Protein AF-A0A651HUY5-F1 (afdb_monomer_lite)

Structure (mmCIF, N/CA/C/O backbone):
data_AF-A0A651HUY5-F1
#
_entry.id   AF-A0A651HUY5-F1
#
loop_
_atom_site.group_PDB
_atom_site.id
_atom_site.type_symbol
_atom_site.label_atom_id
_atom_site.label_alt_id
_atom_site.label_comp_id
_atom_site.label_asym_id
_atom_site.label_entity_id
_atom_site.label_seq_id
_atom_site.pdbx_PDB_ins_code
_atom_site.Cartn_x
_atom_site.Cartn_y
_atom_site.Cartn_z
_atom_site.occupancy
_atom_site.B_iso_or_equiv
_atom_site.auth_seq_id
_atom_site.auth_comp_id
_atom_site.auth_asym_id
_atom_site.auth_atom_id
_atom_site.pdbx_PDB_model_num
ATOM 1 N N . MET A 1 1 ? -11.304 51.091 25.530 1.00 36.94 1 MET A N 1
ATOM 2 C CA . MET A 1 1 ? -9.965 51.724 25.505 1.00 36.94 1 MET A CA 1
ATOM 3 C C . MET A 1 1 ? -9.192 51.242 26.730 1.00 36.94 1 MET A C 1
ATOM 5 O O . MET A 1 1 ? -9.801 51.153 27.783 1.00 36.94 1 MET A O 1
ATOM 9 N N . ARG A 1 2 ? -7.886 50.990 26.571 1.00 26.27 2 ARG A N 1
ATOM 10 C CA . ARG A 1 2 ? -6.861 50.640 27.584 1.00 26.27 2 ARG A CA 1
ATOM 11 C C . ARG A 1 2 ? -6.637 49.166 27.960 1.00 26.27 2 ARG A C 1
ATOM 13 O O . ARG A 1 2 ? -7.309 48.557 28.775 1.00 26.27 2 ARG A O 1
ATOM 20 N N . TRP A 1 3 ? -5.550 48.707 27.353 1.00 24.67 3 TRP A N 1
ATOM 21 C CA . TRP A 1 3 ? -4.592 47.666 27.701 1.00 24.67 3 TRP A CA 1
ATOM 22 C C . TRP A 1 3 ? -3.881 47.915 29.054 1.00 24.67 3 TRP A C 1
ATOM 24 O O . TRP A 1 3 ? -3.567 49.076 29.336 1.00 24.67 3 TRP A O 1
ATOM 34 N N . ARG A 1 4 ? -3.532 46.828 29.778 1.00 32.38 4 ARG A N 1
ATOM 35 C CA . ARG A 1 4 ? -2.255 46.501 30.496 1.00 32.38 4 ARG A CA 1
ATOM 36 C C . ARG A 1 4 ? -2.483 45.736 31.823 1.00 32.38 4 ARG A C 1
ATOM 38 O O . ARG A 1 4 ? -3.474 46.022 32.482 1.00 32.38 4 ARG A O 1
ATOM 45 N N . PRO A 1 5 ? -1.498 44.955 32.331 1.00 41.75 5 PRO A N 1
ATOM 46 C CA . PRO A 1 5 ? -0.424 44.229 31.635 1.00 41.75 5 PRO A CA 1
ATOM 47 C C . PRO A 1 5 ? -0.190 42.782 32.144 1.00 41.75 5 PRO A C 1
ATOM 49 O O . PRO A 1 5 ? -0.706 42.349 33.167 1.00 41.75 5 PRO A O 1
ATOM 52 N N . ALA A 1 6 ? 0.666 42.074 31.402 1.00 38.25 6 ALA A N 1
ATOM 53 C CA . ALA A 1 6 ? 1.237 40.761 31.687 1.00 38.25 6 ALA A CA 1
ATOM 54 C C . ALA A 1 6 ? 1.884 40.636 33.081 1.00 38.25 6 ALA A C 1
ATOM 56 O O . ALA A 1 6 ? 2.681 41.485 33.491 1.00 38.25 6 ALA A O 1
ATOM 57 N N . HIS A 1 7 ? 1.606 39.518 33.755 1.00 32.19 7 HIS A N 1
ATOM 58 C CA . HIS A 1 7 ? 2.336 39.087 34.941 1.00 32.19 7 HIS A CA 1
ATOM 59 C C . HIS A 1 7 ? 3.665 38.434 34.537 1.00 32.19 7 HIS A C 1
ATOM 61 O O . HIS A 1 7 ? 3.710 37.538 33.696 1.00 32.19 7 HIS A O 1
ATOM 67 N N . ARG A 1 8 ? 4.753 38.924 35.141 1.00 29.38 8 ARG A N 1
ATOM 68 C CA . ARG A 1 8 ? 6.102 38.348 35.073 1.00 29.38 8 ARG A CA 1
ATOM 69 C C . ARG A 1 8 ? 6.110 36.963 35.721 1.00 29.38 8 ARG A C 1
ATOM 71 O O . ARG A 1 8 ? 5.655 36.827 36.853 1.00 29.38 8 ARG A O 1
ATOM 78 N N . CYS A 1 9 ? 6.717 35.982 35.058 1.00 27.92 9 CYS A N 1
ATOM 79 C CA . CYS A 1 9 ? 7.183 34.760 35.710 1.00 27.92 9 CYS A CA 1
ATOM 80 C C . CYS A 1 9 ? 8.375 35.098 36.618 1.00 27.92 9 CYS A C 1
ATOM 82 O O . CYS A 1 9 ? 9.408 35.565 36.140 1.00 27.92 9 CYS A O 1
ATOM 84 N N . GLY A 1 10 ? 8.218 34.877 37.923 1.00 29.03 10 GLY A N 1
ATOM 85 C CA . GLY A 1 10 ? 9.327 34.735 38.866 1.00 29.03 10 GLY A CA 1
ATOM 86 C C . GLY A 1 10 ? 9.679 33.251 39.051 1.00 29.03 10 GLY A C 1
ATOM 87 O O . GLY A 1 10 ? 8.804 32.404 38.860 1.00 29.03 10 GLY A O 1
ATOM 88 N N . PRO A 1 11 ? 10.928 32.906 39.406 1.00 38.19 11 PRO A N 1
ATOM 89 C CA . PRO A 1 11 ? 11.327 31.530 39.665 1.00 38.19 11 PRO A CA 1
ATOM 90 C C . PRO A 1 11 ? 11.047 31.189 41.134 1.00 38.19 11 PRO A C 1
AT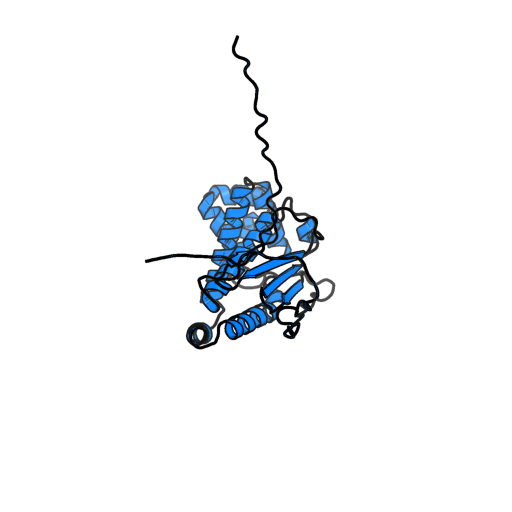OM 92 O O . PRO A 1 11 ? 11.526 31.881 42.030 1.00 38.19 11 PRO A O 1
ATOM 95 N N . GLY A 1 12 ? 10.277 30.136 41.410 1.00 29.80 12 GLY A N 1
ATOM 96 C CA . GLY A 1 12 ? 10.043 29.739 42.797 1.00 29.80 12 GLY A CA 1
ATOM 97 C C . GLY A 1 12 ? 9.036 28.616 42.999 1.00 29.80 12 GLY A C 1
ATOM 98 O O . GLY A 1 12 ? 7.837 28.850 43.023 1.00 29.80 12 GLY A O 1
ATOM 99 N N . SER A 1 13 ? 9.591 27.426 43.233 1.00 32.12 13 SER A N 1
ATOM 100 C CA . SER A 1 13 ? 9.056 26.315 44.032 1.00 32.12 13 SER A CA 1
ATOM 101 C C . SER A 1 13 ? 7.712 25.682 43.649 1.00 32.12 13 SER A C 1
ATOM 103 O O . SER A 1 13 ? 6.643 26.158 44.011 1.00 32.12 13 SER A O 1
ATOM 105 N N . GLY A 1 14 ? 7.824 24.466 43.111 1.00 39.25 14 GLY A N 1
ATOM 106 C CA . GLY A 1 14 ? 7.048 23.333 43.614 1.00 39.25 14 GLY A CA 1
ATOM 107 C C . GLY A 1 14 ? 5.606 23.251 43.135 1.00 39.25 14 GLY A C 1
ATOM 108 O O . GLY A 1 14 ? 4.685 23.338 43.938 1.00 39.25 14 GLY A O 1
ATOM 109 N N . SER A 1 15 ? 5.408 22.965 41.851 1.00 27.55 15 SER A N 1
ATOM 110 C CA . SER A 1 15 ? 4.204 22.257 41.417 1.00 27.55 15 SER A CA 1
ATOM 111 C C . SER A 1 15 ? 4.628 20.895 40.888 1.00 27.55 15 SER A C 1
ATOM 113 O O . SER A 1 15 ? 5.533 20.779 40.066 1.00 27.55 15 SER A O 1
ATOM 115 N N . ARG A 1 16 ? 4.014 19.849 41.444 1.00 29.53 16 ARG A N 1
ATOM 116 C CA . ARG A 1 16 ? 3.999 18.526 40.832 1.00 29.53 16 ARG A CA 1
ATOM 117 C C . ARG A 1 16 ? 3.490 18.724 39.410 1.00 29.53 16 ARG A C 1
ATOM 119 O O . ARG A 1 16 ? 2.362 19.178 39.236 1.00 29.53 16 ARG A O 1
ATOM 126 N N . GLU A 1 17 ? 4.322 18.410 38.427 1.00 28.86 17 GLU A N 1
ATOM 127 C CA . GLU A 1 17 ? 3.849 18.125 37.081 1.00 28.86 17 GLU A CA 1
ATOM 128 C C . GLU A 1 17 ? 2.879 16.948 37.214 1.00 28.86 17 GLU A C 1
ATOM 130 O O . GLU A 1 17 ? 3.283 15.797 37.379 1.00 28.86 17 GLU A O 1
ATOM 135 N N . GLU A 1 18 ? 1.582 17.243 37.260 1.00 28.41 18 GLU A N 1
ATOM 136 C CA . GLU A 1 18 ? 0.564 16.227 37.050 1.00 28.41 18 GLU A CA 1
ATOM 137 C C . GLU A 1 18 ? 0.762 15.709 35.622 1.00 28.41 18 GLU A C 1
ATOM 139 O O . GLU A 1 18 ? 0.627 16.484 34.668 1.00 28.41 18 GLU A O 1
ATOM 144 N N . PRO A 1 19 ? 1.122 14.427 35.427 1.00 28.89 19 PRO A N 1
ATOM 145 C CA . PRO A 1 19 ? 1.288 13.903 34.090 1.00 28.89 19 PRO A CA 1
ATOM 146 C C . PRO A 1 19 ? -0.083 13.919 33.428 1.00 28.89 19 PRO A C 1
ATOM 148 O O . PRO A 1 19 ? -1.034 13.309 33.926 1.00 28.89 19 PRO A O 1
ATOM 151 N N . CYS A 1 20 ? -0.165 14.614 32.297 1.00 28.36 20 CYS A N 1
ATOM 152 C CA . CYS A 1 20 ? -1.304 14.584 31.398 1.00 28.36 20 CYS A CA 1
ATOM 153 C C . CYS A 1 20 ? -1.728 13.124 31.154 1.00 28.36 20 CYS A C 1
ATOM 155 O O . CYS A 1 20 ? -1.038 12.360 30.485 1.00 28.36 20 CYS A O 1
ATOM 157 N N . GLY A 1 21 ? -2.847 12.740 31.773 1.00 29.48 21 GLY A N 1
ATOM 158 C CA . GLY A 1 21 ? -3.704 11.615 31.416 1.00 29.48 21 GLY A CA 1
ATOM 159 C C . GLY A 1 21 ? -3.019 10.298 31.054 1.00 29.48 21 GLY A C 1
ATOM 160 O O . GLY A 1 21 ? -3.079 9.873 29.903 1.00 29.48 21 GLY A O 1
ATOM 161 N N . ARG A 1 22 ? -2.527 9.556 32.051 1.00 39.22 22 ARG A N 1
ATOM 162 C CA . ARG A 1 22 ? -2.458 8.092 31.930 1.00 39.22 22 ARG A CA 1
ATOM 163 C C . ARG A 1 22 ? -3.893 7.560 31.850 1.00 39.22 22 ARG A C 1
ATOM 165 O O . ARG A 1 22 ? -4.614 7.561 32.844 1.00 39.22 22 ARG A O 1
ATOM 172 N N . ARG A 1 23 ? -4.328 7.141 30.663 1.00 39.56 23 ARG A N 1
ATOM 173 C CA . ARG A 1 23 ? -5.496 6.270 30.497 1.00 39.56 23 ARG A CA 1
ATOM 174 C C . ARG A 1 23 ? -5.050 4.998 29.804 1.00 39.56 23 ARG A C 1
ATOM 176 O O . ARG A 1 23 ? -4.531 5.043 28.696 1.00 39.56 23 ARG A O 1
ATOM 183 N N . ASP A 1 24 ? -5.267 3.897 30.508 1.00 40.81 24 ASP A N 1
ATOM 184 C CA . ASP A 1 24 ? -4.916 2.522 30.174 1.00 40.81 24 ASP A CA 1
ATOM 185 C C . ASP A 1 24 ? -5.279 2.155 28.726 1.00 40.81 24 ASP A C 1
ATOM 187 O O . ASP A 1 24 ? -6.406 1.757 28.405 1.00 40.81 24 ASP A O 1
ATOM 191 N N . GLY A 1 25 ? -4.302 2.295 27.829 1.00 41.69 25 GLY A N 1
ATOM 192 C CA . GLY A 1 25 ? -4.347 1.736 26.487 1.00 41.69 25 GLY A CA 1
ATOM 193 C C . GLY A 1 25 ? -4.229 0.225 26.606 1.00 41.69 25 GLY A C 1
ATOM 194 O O . GLY A 1 25 ? -3.140 -0.309 26.783 1.00 41.69 25 GLY A O 1
ATOM 195 N N . ARG A 1 26 ? -5.356 -0.489 26.569 1.00 45.91 26 ARG A N 1
ATOM 196 C CA . ARG A 1 26 ? -5.322 -1.950 26.467 1.00 45.91 26 ARG A CA 1
ATOM 197 C C . ARG A 1 26 ? -4.660 -2.331 25.142 1.00 45.91 26 ARG A C 1
ATOM 199 O O . ARG A 1 26 ? -5.209 -2.062 24.075 1.00 45.91 26 ARG A O 1
ATOM 206 N N . PHE A 1 27 ? -3.491 -2.953 25.244 1.00 46.59 27 PHE A N 1
ATOM 207 C CA . PHE A 1 27 ? -2.754 -3.564 24.147 1.00 46.59 27 PHE A CA 1
ATOM 208 C C . PHE A 1 27 ? -3.567 -4.722 23.565 1.00 46.59 27 PHE A C 1
ATOM 210 O O . PHE A 1 27 ? -3.882 -5.682 24.266 1.00 46.59 27 PHE A O 1
ATOM 217 N N . GLY A 1 28 ? -3.898 -4.646 22.281 1.00 49.81 28 GLY A N 1
ATOM 218 C CA . GLY A 1 28 ? -4.230 -5.830 21.503 1.00 49.81 28 GLY A CA 1
ATOM 219 C C . GLY A 1 28 ? -3.003 -6.182 20.685 1.00 49.81 28 GLY A C 1
ATOM 220 O O . GLY A 1 28 ? -2.820 -5.612 19.619 1.00 49.81 28 GLY A O 1
ATOM 221 N N . ILE A 1 29 ? -2.136 -7.068 21.170 1.00 50.66 29 ILE A N 1
ATOM 222 C CA . ILE A 1 29 ? -1.091 -7.650 20.322 1.00 50.66 29 ILE A CA 1
ATOM 223 C C . ILE A 1 29 ? -1.742 -8.836 19.620 1.00 50.66 29 ILE A C 1
ATOM 225 O O . ILE A 1 29 ? -2.062 -9.834 20.262 1.00 50.66 29 ILE A O 1
ATOM 229 N N . VAL A 1 30 ? -1.952 -8.733 18.310 1.00 49.78 30 VAL A N 1
ATOM 230 C CA . VAL A 1 30 ? -2.277 -9.900 17.490 1.00 49.78 30 VAL A CA 1
ATOM 231 C C . VAL A 1 30 ? -0.993 -10.312 16.802 1.00 49.78 30 VAL A C 1
ATOM 233 O O . VAL A 1 30 ? -0.576 -9.719 15.816 1.00 49.78 30 VAL A O 1
ATOM 236 N N . THR A 1 31 ? -0.344 -11.334 17.353 1.00 50.62 31 THR A N 1
ATOM 237 C CA . THR A 1 31 ? 0.663 -12.057 16.584 1.00 50.62 31 THR A CA 1
ATOM 238 C C . THR A 1 31 ? -0.083 -12.765 15.463 1.00 50.62 31 THR A C 1
ATOM 240 O O . THR A 1 31 ? -0.920 -13.626 15.736 1.00 50.62 31 THR A O 1
ATOM 243 N N . VAL A 1 32 ? 0.174 -12.375 14.215 1.00 49.56 32 VAL A N 1
ATOM 244 C CA . VAL A 1 32 ? -0.269 -13.172 13.069 1.00 49.56 32 VAL A CA 1
ATOM 245 C C . VAL A 1 32 ? 0.387 -14.540 13.241 1.00 49.56 32 VAL A C 1
ATOM 247 O O . VAL A 1 32 ? 1.600 -14.573 13.469 1.00 49.56 32 VAL A O 1
ATOM 250 N N . PRO A 1 33 ? -0.366 -15.655 13.235 1.00 45.97 33 PRO A N 1
ATOM 251 C CA . PRO A 1 33 ? 0.258 -16.962 13.271 1.00 45.97 33 PRO A CA 1
ATOM 252 C C . PRO A 1 33 ? 1.197 -17.035 12.072 1.00 45.97 33 PRO A C 1
ATOM 254 O O . PRO A 1 33 ? 0.751 -16.992 10.926 1.00 45.97 33 PRO A O 1
ATOM 257 N N . THR A 1 34 ? 2.499 -17.086 12.353 1.00 45.69 34 THR A N 1
ATOM 258 C CA . THR A 1 34 ? 3.499 -17.475 11.367 1.00 45.69 34 THR A CA 1
ATOM 259 C C . THR A 1 34 ? 2.998 -18.769 10.754 1.00 45.69 34 THR A C 1
ATOM 261 O O . THR A 1 34 ? 2.669 -19.700 11.499 1.00 45.69 34 THR A O 1
ATOM 264 N N . THR A 1 35 ? 2.878 -18.796 9.427 1.00 47.38 35 THR A N 1
ATOM 265 C CA . THR A 1 35 ? 2.569 -20.015 8.684 1.00 47.38 35 THR A CA 1
ATOM 266 C C . THR A 1 35 ? 3.405 -21.167 9.238 1.00 47.38 35 THR A C 1
ATOM 268 O O . THR A 1 35 ? 4.551 -20.964 9.655 1.00 47.38 35 THR A O 1
ATOM 271 N N . GLU A 1 36 ? 2.814 -22.366 9.302 1.00 45.06 36 GLU A N 1
ATOM 272 C CA . GLU A 1 36 ? 3.536 -23.573 9.705 1.00 45.06 36 GLU A CA 1
ATOM 273 C C . GLU A 1 36 ? 4.909 -23.605 9.032 1.00 45.06 36 GLU A C 1
ATOM 275 O O . GLU A 1 36 ? 5.040 -23.272 7.852 1.00 45.06 36 GLU A O 1
ATOM 280 N N . LYS A 1 37 ? 5.938 -23.946 9.810 1.00 41.66 37 LYS A N 1
ATOM 281 C CA . LYS A 1 37 ? 7.345 -23.879 9.412 1.00 41.66 37 LYS A CA 1
ATOM 282 C C . LYS A 1 37 ? 7.537 -24.597 8.062 1.00 41.66 37 LYS A C 1
ATOM 284 O O . LYS A 1 37 ? 7.552 -25.822 8.022 1.00 41.66 37 LYS A O 1
ATOM 289 N N . GLY A 1 38 ? 7.660 -23.835 6.970 1.00 51.38 38 GLY A N 1
ATOM 290 C CA . GLY A 1 38 ? 7.842 -24.350 5.605 1.00 51.38 38 GLY A CA 1
ATOM 291 C C . GLY A 1 38 ? 6.725 -24.041 4.595 1.00 51.38 38 GLY A C 1
ATOM 292 O O . GLY A 1 38 ? 6.948 -24.237 3.403 1.00 51.38 38 GLY A O 1
ATOM 293 N N . ALA A 1 39 ? 5.556 -23.532 5.005 1.00 58.59 39 ALA A N 1
ATOM 294 C CA . ALA A 1 39 ? 4.541 -23.080 4.050 1.00 58.59 39 ALA A CA 1
ATOM 295 C C . ALA A 1 39 ? 4.850 -21.646 3.562 1.00 58.59 39 ALA A C 1
ATOM 297 O O . ALA A 1 39 ? 5.052 -20.754 4.394 1.00 58.59 39 ALA A O 1
ATOM 298 N N . PRO A 1 40 ? 4.875 -21.396 2.235 1.00 69.06 40 PRO A N 1
ATOM 299 C CA . PRO A 1 40 ? 5.225 -20.091 1.685 1.00 69.06 40 PRO A CA 1
ATOM 300 C C . PRO A 1 40 ? 4.221 -19.031 2.131 1.00 69.06 40 PRO A C 1
ATOM 302 O O . PRO A 1 40 ? 3.007 -19.211 1.991 1.00 69.06 40 PRO A O 1
ATOM 305 N N . ALA A 1 41 ? 4.740 -17.916 2.640 1.00 83.88 41 ALA A N 1
ATOM 306 C CA . ALA A 1 41 ? 3.930 -16.778 3.033 1.00 83.88 41 ALA A CA 1
ATOM 307 C C . ALA A 1 41 ? 3.126 -16.218 1.858 1.00 83.88 41 ALA A C 1
ATOM 309 O O . ALA A 1 41 ? 3.469 -16.386 0.680 1.00 83.88 41 ALA A O 1
ATOM 310 N N . ARG A 1 42 ? 1.999 -15.593 2.189 1.00 89.50 42 ARG A N 1
ATOM 311 C CA . ARG A 1 42 ? 0.958 -15.238 1.231 1.00 89.50 42 ARG A CA 1
ATOM 312 C C . ARG A 1 42 ? 0.595 -13.765 1.328 1.00 89.50 42 ARG A C 1
ATOM 314 O O . ARG A 1 42 ? 0.480 -13.230 2.422 1.00 89.50 42 ARG A O 1
ATOM 321 N N . ILE A 1 43 ? 0.332 -13.144 0.185 1.00 91.00 43 ILE A N 1
ATOM 322 C CA . ILE A 1 43 ? -0.158 -11.770 0.090 1.00 91.00 43 ILE A CA 1
ATOM 323 C C . ILE A 1 43 ? -1.353 -11.677 -0.862 1.00 91.00 43 ILE A C 1
ATOM 325 O O . ILE A 1 43 ? -1.519 -12.490 -1.775 1.00 91.00 43 ILE A O 1
ATOM 329 N N . GLY A 1 44 ? -2.230 -10.706 -0.614 1.00 91.75 44 GLY A N 1
ATOM 330 C CA . GLY A 1 44 ? -3.388 -10.446 -1.453 1.00 91.75 44 GLY A CA 1
ATOM 331 C C . GLY A 1 44 ? -2.968 -10.113 -2.890 1.00 91.75 44 GLY A C 1
ATOM 332 O O . GLY A 1 44 ? -2.022 -9.350 -3.091 1.00 91.75 44 GLY A O 1
ATOM 333 N N . PRO A 1 45 ? -3.696 -10.610 -3.904 1.00 94.50 45 PRO A N 1
ATOM 334 C CA . PRO A 1 45 ? -3.295 -10.482 -5.307 1.00 94.50 45 PRO A CA 1
ATOM 335 C C . PRO A 1 45 ? -3.287 -9.026 -5.784 1.00 94.50 45 PRO A C 1
ATOM 337 O O . PRO A 1 45 ? -2.532 -8.666 -6.680 1.00 94.50 45 PRO A O 1
ATOM 340 N N . ASN A 1 46 ? -4.064 -8.151 -5.133 1.00 95.75 46 ASN A N 1
ATOM 341 C CA . ASN A 1 46 ? -4.108 -6.728 -5.467 1.00 95.75 46 ASN A CA 1
ATOM 342 C C . ASN A 1 46 ?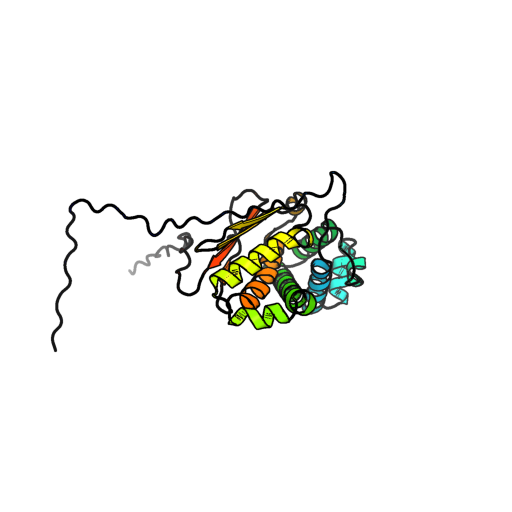 -2.781 -6.007 -5.205 1.00 95.75 46 ASN A C 1
ATOM 344 O O . ASN A 1 46 ? -2.500 -5.046 -5.910 1.00 95.75 46 ASN A O 1
ATOM 348 N N . ALA A 1 47 ? -1.935 -6.498 -4.294 1.00 95.31 47 ALA A N 1
ATOM 349 C CA . ALA A 1 47 ? -0.598 -5.934 -4.122 1.00 95.31 47 ALA A CA 1
ATOM 350 C C . ALA A 1 47 ? 0.224 -6.020 -5.416 1.00 95.31 47 ALA A C 1
ATOM 352 O O . ALA A 1 47 ? 0.916 -5.075 -5.787 1.00 95.31 47 ALA A O 1
ATOM 353 N N . VAL A 1 48 ? 0.081 -7.128 -6.146 1.00 96.75 48 VAL A N 1
ATOM 354 C CA . VAL A 1 48 ? 0.729 -7.348 -7.441 1.00 96.75 48 VAL A CA 1
ATOM 355 C C . VAL A 1 48 ? -0.035 -6.629 -8.550 1.00 96.75 48 VAL A C 1
ATOM 357 O O . VAL A 1 48 ? 0.535 -5.772 -9.221 1.00 96.75 48 VAL A O 1
ATOM 360 N N . ILE A 1 49 ? -1.331 -6.925 -8.702 1.00 96.94 49 ILE A N 1
ATOM 361 C CA . ILE A 1 49 ? -2.162 -6.418 -9.807 1.00 96.94 49 ILE A CA 1
ATOM 362 C C . ILE A 1 49 ? -2.141 -4.890 -9.855 1.00 96.94 49 ILE A C 1
ATOM 364 O O . ILE A 1 49 ? -1.907 -4.312 -10.913 1.00 96.94 49 ILE A O 1
ATOM 368 N N . ARG A 1 50 ? -2.355 -4.217 -8.714 1.00 97.69 50 ARG A N 1
ATOM 369 C CA . ARG A 1 50 ? -2.389 -2.749 -8.684 1.00 97.69 50 ARG A CA 1
ATOM 370 C C . ARG A 1 50 ? -1.017 -2.163 -8.969 1.00 97.69 50 ARG A C 1
ATOM 372 O O . ARG A 1 50 ? -0.931 -1.215 -9.730 1.00 97.69 50 ARG A O 1
ATOM 379 N N . THR A 1 51 ? 0.057 -2.760 -8.459 1.00 98.25 51 THR A N 1
ATOM 380 C CA . THR A 1 51 ? 1.416 -2.290 -8.769 1.00 98.25 51 THR A CA 1
ATOM 381 C C . THR A 1 51 ? 1.720 -2.382 -10.264 1.00 98.25 51 THR A C 1
ATOM 383 O O . THR A 1 51 ? 2.243 -1.427 -10.833 1.00 98.25 51 THR A O 1
ATOM 386 N N . VAL A 1 52 ? 1.342 -3.481 -10.923 1.00 97.81 52 VAL A N 1
ATOM 387 C CA . VAL A 1 52 ? 1.500 -3.627 -12.379 1.00 97.81 52 VAL A CA 1
ATOM 388 C C . VAL A 1 52 ? 0.663 -2.592 -13.137 1.00 97.81 52 VAL A C 1
ATOM 390 O O . VAL A 1 52 ? 1.192 -1.927 -14.023 1.00 97.81 52 VAL A O 1
ATOM 393 N N . GLN A 1 53 ? -0.598 -2.382 -12.752 1.00 97.62 53 GLN A N 1
ATOM 394 C CA . GLN A 1 53 ? -1.474 -1.384 -13.383 1.00 97.62 53 GLN A CA 1
ATOM 395 C C . GLN A 1 53 ? -0.927 0.047 -13.267 1.00 97.62 53 GLN A C 1
ATOM 397 O O . GLN A 1 53 ? -0.956 0.799 -14.239 1.00 97.62 53 GLN A O 1
ATOM 402 N N . GLU A 1 54 ? -0.391 0.432 -12.106 1.00 97.75 54 GLU A N 1
ATOM 403 C CA . GLU A 1 54 ? 0.208 1.762 -11.925 1.00 97.75 54 GLU A CA 1
ATOM 404 C C . GLU A 1 54 ? 1.506 1.921 -12.730 1.00 97.75 54 GLU A C 1
ATOM 406 O O . GLU A 1 54 ? 1.766 2.994 -13.278 1.00 97.75 54 GLU A O 1
ATOM 411 N N . LEU A 1 55 ? 2.305 0.853 -12.867 1.00 97.00 55 LEU A N 1
ATOM 412 C CA . LEU A 1 55 ? 3.460 0.856 -13.768 1.00 97.00 55 LEU A CA 1
ATOM 413 C C . LEU A 1 55 ? 3.027 1.069 -15.218 1.00 97.00 55 LEU A C 1
ATOM 415 O O . LEU A 1 55 ? 3.605 1.909 -15.901 1.00 97.00 55 LEU A O 1
ATOM 419 N N . GLU A 1 56 ? 2.005 0.349 -15.690 1.00 97.25 56 GLU A N 1
ATOM 420 C CA . GLU A 1 56 ? 1.446 0.546 -17.033 1.00 97.25 56 GLU A CA 1
ATOM 421 C C . GLU A 1 56 ? 0.910 1.965 -17.239 1.00 97.25 56 GLU A C 1
ATOM 423 O O . GLU A 1 56 ? 1.107 2.530 -18.313 1.00 97.25 56 GLU A O 1
ATOM 428 N N . GLY A 1 57 ? 0.291 2.566 -16.220 1.00 96.19 57 GLY A N 1
ATOM 429 C CA . GLY A 1 57 ? -0.187 3.947 -16.279 1.00 96.19 57 GLY A CA 1
ATOM 430 C C . GLY A 1 57 ? 0.933 4.983 -16.426 1.00 96.19 57 GLY A C 1
ATOM 431 O O . GLY A 1 57 ? 0.736 6.003 -17.084 1.00 96.19 57 GLY A O 1
ATOM 432 N N . ILE A 1 58 ? 2.109 4.724 -15.844 1.00 93.00 58 ILE A N 1
ATOM 433 C CA . ILE A 1 58 ? 3.244 5.662 -15.837 1.00 93.00 58 ILE A CA 1
ATOM 434 C C . ILE A 1 58 ? 4.192 5.437 -17.019 1.00 93.00 58 ILE A C 1
ATOM 436 O O . ILE A 1 58 ? 4.654 6.399 -17.630 1.00 93.00 58 ILE A O 1
ATOM 440 N N . LEU A 1 59 ? 4.510 4.182 -17.328 1.00 94.31 59 LEU A N 1
ATOM 441 C CA . LEU A 1 59 ? 5.504 3.811 -18.340 1.00 94.31 59 LEU A CA 1
ATOM 442 C C . LEU A 1 59 ? 4.871 3.448 -19.687 1.00 94.31 59 LEU A C 1
ATOM 444 O O . LEU A 1 59 ? 5.539 3.494 -20.717 1.00 94.31 59 LEU A O 1
ATOM 448 N N . GLY A 1 60 ? 3.592 3.072 -19.693 1.00 96.88 60 GLY A N 1
ATOM 449 C CA . GLY A 1 60 ? 2.959 2.381 -20.809 1.00 96.88 60 GLY A CA 1
ATOM 450 C C . GLY A 1 60 ? 3.217 0.871 -20.775 1.00 96.88 60 GLY A C 1
ATOM 451 O O . GLY A 1 60 ? 4.244 0.391 -20.290 1.00 96.88 60 GLY A O 1
ATOM 452 N N . ARG A 1 61 ? 2.280 0.097 -21.334 1.00 95.88 61 ARG A N 1
ATOM 453 C CA . ARG A 1 61 ? 2.292 -1.378 -21.286 1.00 95.88 61 ARG A CA 1
ATOM 454 C C . ARG A 1 61 ? 3.582 -2.003 -21.821 1.00 95.88 61 ARG A C 1
ATOM 456 O O . ARG A 1 61 ? 4.166 -2.854 -21.159 1.00 95.88 61 ARG A O 1
ATOM 463 N N . THR A 1 62 ? 4.055 -1.566 -22.988 1.00 97.50 62 THR A N 1
ATOM 464 C CA . THR A 1 62 ? 5.256 -2.133 -23.627 1.00 97.50 62 THR A CA 1
ATOM 465 C C . THR A 1 62 ? 6.511 -1.937 -22.773 1.00 97.50 62 THR A C 1
ATOM 467 O O . THR A 1 62 ? 7.393 -2.795 -22.749 1.00 97.50 62 THR A O 1
ATOM 470 N N . ASP A 1 63 ? 6.623 -0.808 -22.079 1.00 97.06 63 ASP A N 1
ATOM 471 C CA . ASP A 1 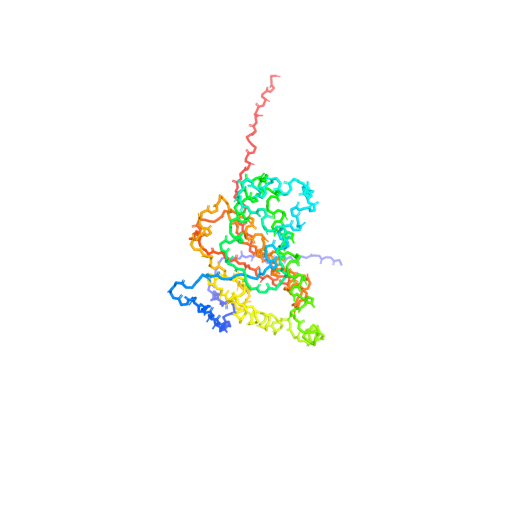63 ? 7.793 -0.474 -21.265 1.00 97.06 63 ASP A CA 1
ATOM 472 C C . ASP A 1 63 ? 7.742 -1.200 -19.920 1.00 97.06 63 ASP A C 1
ATOM 474 O O . ASP A 1 63 ? 8.766 -1.725 -19.474 1.00 97.06 63 ASP A O 1
ATOM 478 N N . THR A 1 64 ? 6.545 -1.333 -19.338 1.00 97.81 64 THR A N 1
ATOM 479 C CA . THR A 1 64 ? 6.293 -2.199 -18.180 1.00 97.81 64 THR A CA 1
ATOM 480 C C . THR A 1 64 ? 6.647 -3.650 -18.488 1.00 97.81 64 THR A C 1
ATOM 482 O O . THR A 1 64 ? 7.390 -4.265 -17.728 1.00 97.81 64 THR A O 1
ATOM 485 N N . GLU A 1 65 ? 6.206 -4.198 -19.625 1.00 97.75 65 GLU A N 1
ATOM 486 C CA . GLU A 1 65 ? 6.551 -5.566 -20.027 1.00 97.75 65 GLU A CA 1
ATOM 487 C C . GLU A 1 65 ? 8.067 -5.747 -20.177 1.00 97.75 65 GLU A C 1
ATOM 489 O O . GLU A 1 65 ? 8.635 -6.699 -19.636 1.00 97.75 65 GLU A O 1
ATOM 494 N N . ARG A 1 66 ? 8.754 -4.820 -20.865 1.00 97.69 66 ARG A N 1
ATOM 495 C CA . ARG A 1 66 ? 10.219 -4.875 -20.996 1.00 97.69 66 ARG A CA 1
ATOM 496 C C . ARG A 1 66 ? 10.910 -4.812 -19.639 1.00 97.69 66 ARG A C 1
ATOM 498 O O . ARG A 1 66 ? 11.883 -5.535 -19.436 1.00 97.69 66 ARG A O 1
ATOM 505 N N . MET A 1 67 ? 10.429 -3.973 -18.721 1.00 97.44 67 MET A N 1
ATOM 506 C CA . MET A 1 67 ? 10.949 -3.909 -17.359 1.00 97.44 67 MET A CA 1
ATOM 507 C C . MET A 1 67 ? 10.771 -5.249 -16.647 1.00 97.44 67 MET A C 1
ATOM 509 O O . MET A 1 67 ? 11.765 -5.812 -16.202 1.00 97.44 67 MET A O 1
ATOM 513 N N . LEU A 1 68 ? 9.546 -5.774 -16.576 1.00 98.00 68 LEU A N 1
ATOM 514 C CA . LEU A 1 68 ? 9.235 -7.017 -15.865 1.00 98.00 68 LEU A CA 1
ATOM 515 C C . LEU A 1 68 ? 10.018 -8.209 -16.423 1.00 98.00 68 LEU A C 1
ATOM 517 O O . LEU A 1 68 ? 10.574 -8.992 -15.653 1.00 98.00 68 LEU A O 1
ATOM 521 N N . ARG A 1 69 ? 10.157 -8.298 -17.750 1.00 97.81 69 ARG A N 1
ATOM 522 C CA . ARG A 1 69 ? 10.931 -9.347 -18.429 1.00 97.81 69 ARG A CA 1
ATOM 523 C C . ARG A 1 69 ? 12.401 -9.377 -18.003 1.00 97.81 69 ARG A C 1
ATOM 525 O O . ARG A 1 69 ? 12.965 -10.456 -17.858 1.00 97.81 69 ARG A O 1
ATOM 532 N N . ARG A 1 70 ? 13.035 -8.223 -17.743 1.00 97.19 70 ARG A N 1
ATOM 533 C CA . ARG A 1 70 ? 14.431 -8.182 -17.243 1.00 97.19 70 ARG A CA 1
ATOM 534 C C . ARG A 1 70 ? 14.598 -8.850 -15.876 1.00 97.19 70 ARG A C 1
ATOM 536 O O . ARG A 1 70 ? 15.700 -9.275 -15.554 1.00 97.19 70 ARG A O 1
ATOM 543 N N . PHE A 1 71 ? 13.519 -8.947 -15.101 1.00 96.75 71 PHE A N 1
ATOM 544 C CA . PHE A 1 71 ? 13.489 -9.576 -13.781 1.00 96.75 71 PHE A CA 1
ATOM 545 C C . PHE A 1 71 ? 12.816 -10.961 -13.790 1.00 96.75 71 PHE A C 1
ATOM 547 O O . PHE A 1 71 ? 12.653 -11.558 -12.727 1.00 96.75 71 PHE A O 1
ATOM 554 N N . GLY A 1 72 ? 12.412 -11.482 -14.959 1.00 97.38 72 GLY A N 1
ATOM 555 C CA . GLY A 1 72 ? 11.658 -12.739 -15.070 1.00 97.38 72 GLY A CA 1
ATOM 556 C C . GLY A 1 72 ? 10.255 -12.665 -14.450 1.00 97.38 72 GLY A C 1
ATOM 557 O O . GLY A 1 72 ? 9.766 -13.638 -13.869 1.00 97.38 72 GLY A O 1
ATOM 558 N N . LEU A 1 73 ? 9.637 -11.480 -14.483 1.00 97.62 73 LEU A N 1
ATOM 559 C CA . LEU A 1 73 ? 8.345 -11.166 -13.865 1.00 97.62 73 LEU A CA 1
ATOM 560 C C . LEU A 1 73 ? 7.239 -10.872 -14.889 1.00 97.62 73 LEU A C 1
ATOM 562 O O . LEU A 1 73 ? 6.182 -10.375 -14.518 1.00 97.62 73 LEU A O 1
ATOM 566 N N . GLU A 1 74 ? 7.447 -11.154 -16.175 1.00 96.25 74 GLU A N 1
ATOM 567 C CA . GLU A 1 74 ? 6.472 -10.880 -17.240 1.00 96.25 74 GLU A CA 1
ATOM 568 C C . GLU A 1 74 ? 5.117 -11.565 -17.006 1.00 96.25 74 GLU A C 1
ATOM 570 O O . GLU A 1 74 ? 4.079 -11.003 -17.338 1.00 96.25 74 GLU A O 1
ATOM 575 N N . HIS A 1 75 ? 5.116 -12.721 -16.336 1.00 94.88 75 HIS A N 1
ATOM 576 C CA . HIS A 1 75 ? 3.907 -13.446 -15.936 1.00 94.88 75 HIS A CA 1
ATOM 577 C C . HIS A 1 75 ? 3.003 -12.650 -14.979 1.00 94.88 75 HIS A C 1
ATOM 579 O O . HIS A 1 75 ? 1.842 -13.010 -14.798 1.00 94.88 75 HIS A O 1
ATOM 585 N N . LEU A 1 76 ? 3.508 -11.577 -14.355 1.00 95.94 76 LEU A N 1
ATOM 586 C CA . LEU A 1 76 ? 2.708 -10.722 -13.480 1.00 95.94 76 LEU A CA 1
ATOM 587 C C . LEU A 1 76 ? 1.734 -9.810 -14.247 1.00 95.94 76 LEU A C 1
ATOM 589 O O . LEU A 1 76 ? 0.852 -9.221 -13.624 1.00 95.94 76 LEU A O 1
ATOM 593 N N . LEU A 1 77 ? 1.859 -9.702 -15.575 1.00 94.69 77 LEU A N 1
ATOM 594 C CA . LEU A 1 77 ? 0.915 -8.958 -16.420 1.00 94.69 77 LEU A CA 1
ATOM 595 C C . LEU A 1 77 ? -0.473 -9.608 -16.481 1.00 94.69 77 LEU A C 1
ATOM 597 O O . LEU A 1 77 ? -1.457 -8.905 -16.699 1.00 94.69 77 LEU A O 1
ATOM 601 N N . ASP A 1 78 ? -0.542 -10.918 -16.247 1.00 92.75 78 ASP A N 1
ATOM 602 C CA . ASP A 1 78 ? -1.750 -11.732 -16.401 1.00 92.75 78 ASP A CA 1
ATOM 603 C C . ASP A 1 78 ? -2.183 -12.352 -15.055 1.00 92.75 78 ASP A C 1
ATOM 605 O O . ASP A 1 78 ? -2.699 -13.468 -14.989 1.00 92.75 78 ASP A O 1
ATOM 609 N N . VAL A 1 79 ? -1.925 -11.655 -13.938 1.00 90.38 79 VAL A N 1
ATOM 610 C CA . VAL A 1 79 ? -2.348 -12.121 -12.608 1.00 90.38 79 VAL A CA 1
ATOM 611 C C . VAL A 1 79 ? -3.861 -11.982 -12.455 1.00 90.38 79 VAL A C 1
ATOM 613 O O . VAL A 1 79 ? -4.400 -10.877 -12.401 1.00 90.38 79 VAL A O 1
ATOM 616 N N . GLU A 1 80 ? -4.530 -13.119 -12.291 1.00 86.62 80 GLU A N 1
ATOM 617 C CA . GLU A 1 80 ? -5.949 -13.181 -11.947 1.00 86.62 80 GLU A CA 1
ATOM 618 C C . GLU A 1 80 ? -6.228 -12.623 -10.533 1.00 86.62 80 GLU A C 1
ATOM 620 O O . GLU A 1 80 ? -5.411 -12.783 -9.618 1.00 86.62 80 GLU A O 1
ATOM 625 N N . PRO A 1 81 ? -7.397 -11.992 -10.306 1.00 84.12 81 PRO A N 1
ATOM 626 C CA . PRO A 1 81 ? -7.755 -11.382 -9.023 1.00 84.12 81 PRO A CA 1
ATOM 627 C C . PRO A 1 81 ? -8.070 -12.395 -7.912 1.00 84.12 81 PRO A C 1
ATOM 629 O O . PRO A 1 81 ? -8.263 -11.991 -6.757 1.00 84.12 81 PRO A O 1
ATOM 632 N N . ASP A 1 82 ? -8.123 -13.685 -8.245 1.00 82.94 82 ASP A N 1
ATOM 633 C CA . ASP A 1 82 ? -8.484 -14.766 -7.339 1.00 82.94 82 ASP A CA 1
ATOM 634 C C . ASP A 1 82 ? -7.268 -15.430 -6.683 1.00 82.94 82 ASP A C 1
ATOM 636 O O . ASP A 1 82 ? -6.218 -15.651 -7.285 1.00 82.94 82 ASP A O 1
ATOM 640 N N . GLY A 1 83 ? -7.449 -15.813 -5.418 1.00 84.75 83 GLY A N 1
ATOM 641 C CA . GLY A 1 83 ? -6.445 -16.532 -4.640 1.00 84.75 83 GLY A CA 1
ATOM 642 C C . GLY A 1 83 ? -5.342 -15.647 -4.056 1.00 84.75 83 GLY A C 1
ATOM 643 O O . GLY A 1 83 ? -5.130 -14.500 -4.436 1.00 84.75 83 GLY A O 1
ATOM 644 N N . MET A 1 84 ? -4.645 -16.190 -3.062 1.00 90.12 84 MET A N 1
ATOM 645 C CA . MET A 1 84 ? -3.498 -15.528 -2.447 1.00 90.12 84 MET A CA 1
ATOM 646 C C . MET A 1 84 ? -2.219 -15.850 -3.215 1.00 90.12 84 MET A C 1
ATOM 648 O O . MET A 1 84 ? -1.990 -17.006 -3.572 1.00 90.12 84 MET A O 1
ATOM 652 N N . ARG A 1 85 ? -1.357 -14.850 -3.403 1.00 91.44 85 ARG A N 1
ATOM 653 C CA . ARG A 1 85 ? -0.075 -14.992 -4.103 1.00 91.44 85 ARG A CA 1
ATOM 654 C C . ARG A 1 85 ? 1.057 -15.283 -3.120 1.00 91.44 85 ARG A C 1
ATOM 656 O O . ARG A 1 85 ? 0.947 -14.885 -1.961 1.00 91.44 85 ARG A O 1
ATOM 663 N N . PRO A 1 86 ? 2.139 -15.962 -3.532 1.00 91.19 86 PRO A N 1
ATOM 664 C CA . PRO A 1 86 ? 3.370 -15.991 -2.750 1.00 91.19 86 PRO A CA 1
ATOM 665 C C . PRO A 1 86 ? 3.854 -14.565 -2.444 1.00 91.19 86 PRO A C 1
ATOM 667 O O . PRO A 1 86 ? 3.939 -13.734 -3.345 1.00 91.19 86 PRO A O 1
ATOM 670 N N . GLU A 1 87 ? 4.177 -14.282 -1.182 1.00 91.00 87 GLU A N 1
ATOM 671 C CA . GLU A 1 87 ? 4.700 -12.976 -0.743 1.00 91.00 87 GLU A CA 1
ATOM 672 C C . GLU A 1 87 ? 5.953 -12.562 -1.532 1.00 91.00 87 GLU A C 1
ATOM 674 O O . GLU A 1 87 ? 6.096 -11.404 -1.927 1.00 91.00 87 GLU A O 1
ATOM 679 N N . GLU A 1 88 ? 6.818 -13.531 -1.833 1.00 90.75 88 GLU A N 1
ATOM 680 C CA . GLU A 1 88 ? 8.051 -13.332 -2.593 1.00 90.75 88 GLU A CA 1
ATOM 681 C C . GLU A 1 88 ? 7.808 -12.686 -3.966 1.00 90.75 88 GLU A C 1
ATOM 683 O O . GLU A 1 88 ? 8.604 -11.861 -4.405 1.00 90.75 88 GLU A O 1
ATOM 688 N N . GLU A 1 89 ? 6.703 -12.998 -4.650 1.00 92.88 89 GLU A N 1
ATOM 689 C CA . GLU A 1 89 ? 6.397 -12.378 -5.947 1.00 92.88 89 GLU A CA 1
ATOM 690 C C . GLU A 1 89 ? 6.208 -10.868 -5.822 1.00 92.88 89 GLU A C 1
ATOM 692 O O . GLU A 1 89 ? 6.729 -10.109 -6.640 1.00 92.88 89 GLU A O 1
ATOM 697 N N . PHE A 1 90 ? 5.510 -10.424 -4.774 1.00 95.19 90 PHE A N 1
ATOM 698 C CA . PHE A 1 90 ? 5.328 -9.003 -4.517 1.00 95.19 90 PHE A CA 1
ATOM 699 C C . PHE A 1 90 ? 6.649 -8.332 -4.133 1.00 95.19 90 PHE A C 1
ATOM 701 O O . PHE A 1 90 ? 6.961 -7.266 -4.658 1.00 95.19 90 PHE A O 1
ATOM 708 N N . LEU A 1 91 ? 7.468 -8.964 -3.288 1.00 94.25 91 LEU A N 1
ATOM 709 C CA . LEU A 1 91 ? 8.775 -8.411 -2.917 1.00 94.25 91 LEU A CA 1
ATOM 710 C C . LEU A 1 91 ? 9.732 -8.324 -4.117 1.00 94.25 91 LEU A C 1
ATOM 712 O O . LEU A 1 91 ? 10.411 -7.309 -4.280 1.00 94.25 91 LEU A O 1
ATOM 716 N N . ARG A 1 92 ? 9.743 -9.326 -5.007 1.00 95.62 92 ARG A N 1
ATOM 717 C CA . ARG A 1 92 ? 10.508 -9.279 -6.266 1.00 95.62 92 ARG A CA 1
ATOM 718 C C . ARG A 1 92 ? 10.007 -8.176 -7.194 1.00 95.62 92 ARG A C 1
ATOM 720 O O . ARG A 1 92 ? 10.827 -7.487 -7.796 1.00 95.62 92 ARG A O 1
ATOM 727 N N . LEU A 1 93 ? 8.693 -7.961 -7.276 1.00 97.62 93 LEU A N 1
ATOM 728 C CA . LEU A 1 93 ? 8.123 -6.845 -8.031 1.00 97.62 93 LEU A CA 1
ATOM 729 C C . LEU A 1 93 ? 8.564 -5.494 -7.450 1.00 97.62 93 LEU A C 1
ATOM 731 O O . LEU A 1 93 ? 9.046 -4.640 -8.187 1.00 97.62 93 LEU A O 1
ATOM 735 N N . VAL A 1 94 ? 8.479 -5.311 -6.131 1.00 97.00 94 VAL A N 1
ATOM 736 C CA . VAL A 1 94 ? 8.944 -4.090 -5.451 1.00 97.00 94 VAL A CA 1
ATOM 737 C C . VAL A 1 94 ? 10.433 -3.850 -5.712 1.00 97.00 94 VAL A C 1
ATOM 739 O O . VAL A 1 94 ? 10.827 -2.719 -6.005 1.00 97.00 94 VAL A O 1
ATOM 742 N N . LYS A 1 95 ? 11.259 -4.903 -5.664 1.00 96.19 95 LYS A N 1
ATOM 743 C CA . LYS A 1 95 ? 12.682 -4.838 -6.018 1.00 96.19 95 LYS A CA 1
ATOM 744 C C . LYS A 1 95 ? 12.877 -4.372 -7.459 1.00 96.19 95 LYS A C 1
ATOM 746 O O . LYS A 1 95 ? 13.600 -3.406 -7.677 1.00 96.19 95 LYS A O 1
ATOM 751 N N . ALA A 1 96 ? 12.180 -4.985 -8.417 1.00 97.44 96 ALA A N 1
ATOM 752 C CA . ALA A 1 96 ? 12.265 -4.627 -9.831 1.00 97.44 96 ALA A CA 1
ATOM 753 C C . ALA A 1 96 ? 11.908 -3.153 -10.085 1.00 97.44 96 ALA A C 1
ATOM 755 O O . ALA A 1 96 ? 12.620 -2.464 -10.819 1.00 97.44 96 ALA A O 1
ATOM 756 N N . VAL A 1 97 ? 10.852 -2.651 -9.434 1.00 97.81 97 VAL A N 1
ATOM 757 C CA . VAL A 1 97 ? 10.454 -1.237 -9.509 1.00 97.81 97 VAL A CA 1
ATOM 758 C C . VAL A 1 97 ? 11.527 -0.328 -8.914 1.00 97.81 97 VAL A C 1
ATOM 760 O O . VAL A 1 97 ? 11.894 0.674 -9.525 1.00 97.81 97 VAL A O 1
ATOM 763 N N . THR A 1 98 ? 12.054 -0.692 -7.746 1.00 95.94 98 THR A N 1
ATOM 764 C CA . THR A 1 98 ? 13.061 0.100 -7.026 1.00 95.94 98 THR A CA 1
ATOM 765 C C . THR A 1 98 ? 14.393 0.164 -7.778 1.00 95.94 98 THR A C 1
ATOM 767 O O . THR A 1 98 ? 15.040 1.204 -7.767 1.00 95.94 98 THR A O 1
ATOM 770 N N . GLU A 1 99 ? 14.803 -0.916 -8.448 1.00 95.94 99 GLU A N 1
ATOM 771 C CA . GLU A 1 99 ? 16.040 -0.947 -9.243 1.00 95.94 99 GLU A CA 1
ATOM 772 C C . GLU A 1 99 ? 15.892 -0.274 -10.612 1.00 95.94 99 GLU A C 1
ATOM 774 O O . GLU A 1 99 ? 16.872 0.220 -11.167 1.00 95.94 99 GLU A O 1
ATOM 779 N N . SER A 1 100 ? 14.682 -0.258 -11.179 1.00 96.50 100 SER A N 1
ATOM 780 C CA . SER A 1 100 ? 14.476 0.207 -12.555 1.00 96.50 100 SER A CA 1
ATOM 781 C C . SER A 1 100 ? 14.068 1.671 -12.685 1.00 96.50 100 SER A C 1
ATOM 783 O O . SER A 1 100 ? 14.144 2.208 -13.791 1.00 96.50 100 SER A O 1
ATOM 785 N N . LEU A 1 101 ? 13.583 2.300 -11.613 1.00 96.06 101 LEU A N 1
ATOM 786 C CA . LEU A 1 101 ? 13.033 3.655 -11.649 1.00 96.06 101 LEU A CA 1
ATOM 787 C C . LEU A 1 101 ? 13.809 4.617 -10.746 1.00 96.06 101 LEU A C 1
ATOM 789 O O . LEU A 1 101 ? 14.377 4.198 -9.737 1.00 96.06 101 LEU A O 1
ATOM 793 N N . PRO A 1 102 ? 13.785 5.931 -11.049 1.00 96.12 102 PRO A N 1
ATOM 794 C CA . PRO A 1 102 ? 14.253 6.942 -10.111 1.00 96.12 102 PRO A CA 1
ATOM 795 C C . PRO A 1 102 ? 13.549 6.803 -8.747 1.00 96.12 102 PRO A C 1
ATOM 797 O O . PRO A 1 102 ? 12.349 6.508 -8.727 1.00 96.12 102 PRO A O 1
ATOM 800 N N . PRO A 1 103 ? 14.235 7.066 -7.615 1.00 93.25 103 PRO A N 1
ATOM 801 C CA . PRO A 1 103 ? 13.687 6.833 -6.275 1.00 93.25 103 PRO A CA 1
ATOM 802 C C . PRO A 1 103 ? 12.299 7.445 -6.033 1.00 93.25 103 PRO A C 1
ATOM 804 O O . PRO A 1 103 ? 11.399 6.760 -5.548 1.00 93.25 103 PRO A O 1
ATOM 807 N N . GLU A 1 104 ? 12.086 8.701 -6.438 1.00 93.31 104 GLU A N 1
ATOM 808 C CA . GLU A 1 104 ? 10.784 9.366 -6.287 1.00 93.31 104 GLU A CA 1
ATOM 809 C C . GLU A 1 104 ? 9.689 8.735 -7.147 1.00 93.31 104 GLU A C 1
ATOM 811 O O . GLU A 1 104 ? 8.547 8.613 -6.708 1.00 93.31 104 GLU A O 1
ATOM 816 N N . THR A 1 105 ? 10.028 8.290 -8.358 1.00 95.50 105 THR A N 1
ATOM 817 C CA . THR A 1 105 ? 9.079 7.610 -9.242 1.00 95.50 105 THR A CA 1
ATOM 818 C C . THR A 1 105 ? 8.697 6.250 -8.669 1.00 95.50 105 THR A C 1
ATOM 820 O O . THR A 1 105 ? 7.511 5.940 -8.603 1.00 95.50 105 THR A O 1
ATOM 823 N N . ALA A 1 106 ? 9.664 5.466 -8.178 1.00 96.62 106 ALA A N 1
ATOM 824 C CA . ALA A 1 106 ? 9.392 4.191 -7.511 1.00 96.62 106 ALA A CA 1
ATOM 825 C C . ALA A 1 106 ? 8.478 4.380 -6.290 1.00 96.62 106 ALA A C 1
ATOM 827 O O . ALA A 1 106 ? 7.487 3.666 -6.129 1.00 96.62 106 ALA A O 1
ATOM 828 N N . ARG A 1 107 ? 8.763 5.389 -5.455 1.00 95.12 107 ARG A N 1
ATOM 829 C CA . ARG A 1 107 ? 7.922 5.746 -4.306 1.00 95.12 107 ARG A CA 1
ATOM 830 C C . ARG A 1 107 ? 6.504 6.128 -4.735 1.00 95.12 107 ARG A C 1
ATOM 832 O O . ARG A 1 107 ? 5.547 5.661 -4.122 1.00 95.12 107 ARG A O 1
ATOM 839 N N . ALA A 1 108 ? 6.361 6.948 -5.776 1.00 95.44 108 ALA A N 1
ATOM 840 C CA . ALA A 1 108 ? 5.065 7.395 -6.280 1.00 95.44 108 ALA A CA 1
ATOM 841 C C . ALA A 1 108 ? 4.226 6.245 -6.863 1.00 95.44 108 ALA A C 1
ATOM 843 O O . ALA A 1 108 ? 3.044 6.148 -6.535 1.00 95.44 108 ALA A O 1
ATOM 844 N N . VAL A 1 109 ? 4.836 5.352 -7.654 1.00 97.50 109 VAL A N 1
ATOM 845 C CA . VAL A 1 109 ? 4.177 4.148 -8.200 1.00 97.50 109 VAL A CA 1
ATOM 846 C C . VAL A 1 109 ? 3.603 3.311 -7.061 1.00 97.50 109 VAL A C 1
ATOM 848 O O . VAL A 1 109 ? 2.414 3.003 -7.052 1.00 97.50 109 VAL A O 1
ATOM 851 N N . LEU A 1 110 ? 4.433 2.968 -6.072 1.00 97.88 110 LEU A N 1
ATOM 852 C CA . LEU A 1 110 ? 4.011 2.087 -4.987 1.00 97.88 110 LEU A CA 1
ATOM 853 C C . LEU A 1 110 ? 2.995 2.764 -4.059 1.00 97.88 110 LEU A C 1
ATOM 855 O O . LEU A 1 110 ? 2.054 2.107 -3.619 1.00 97.88 110 LEU A O 1
ATOM 859 N N . LEU A 1 111 ? 3.120 4.072 -3.813 1.00 96.38 111 LEU A N 1
ATOM 860 C CA . LEU A 1 111 ? 2.106 4.840 -3.088 1.00 96.38 111 LEU A CA 1
ATOM 861 C C . LEU A 1 111 ? 0.747 4.795 -3.800 1.00 96.38 111 LEU A C 1
ATOM 863 O O . LEU A 1 111 ? -0.275 4.557 -3.153 1.00 96.38 111 LEU A O 1
ATOM 867 N N . SER A 1 112 ? 0.737 5.013 -5.119 1.00 97.81 112 SER A N 1
ATOM 868 C CA . SER A 1 112 ? -0.475 4.947 -5.943 1.00 97.81 112 SER A CA 1
ATOM 869 C C . SER A 1 112 ? -1.077 3.544 -5.906 1.00 97.81 112 SER A C 1
ATOM 871 O O . SER A 1 112 ? -2.251 3.378 -5.583 1.00 97.81 112 SER A O 1
ATOM 873 N N . ALA A 1 113 ? -0.245 2.514 -6.070 1.00 98.19 113 ALA A N 1
ATOM 874 C CA . ALA A 1 113 ? -0.672 1.117 -6.040 1.00 98.19 113 ALA A CA 1
ATOM 875 C C . ALA A 1 113 ? -1.277 0.732 -4.687 1.00 98.19 113 ALA A C 1
ATOM 877 O O . ALA A 1 113 ? -2.285 0.019 -4.620 1.00 98.19 113 ALA A O 1
ATOM 878 N N . GLY A 1 114 ? -0.699 1.254 -3.604 1.00 97.50 114 GLY A N 1
ATOM 879 C CA . GLY A 1 114 ? -1.242 1.126 -2.262 1.00 97.50 114 GLY A CA 1
ATOM 880 C C . GLY A 1 114 ? -2.628 1.757 -2.149 1.00 97.50 114 GLY A C 1
ATOM 881 O O . GLY A 1 114 ? -3.578 1.105 -1.721 1.00 97.50 114 GLY A O 1
ATOM 882 N N . ARG A 1 115 ? -2.792 3.002 -2.609 1.00 97.38 115 ARG A N 1
ATOM 883 C CA . ARG A 1 115 ? -4.094 3.696 -2.604 1.00 97.38 115 ARG A CA 1
ATOM 884 C C . ARG A 1 115 ? -5.150 2.969 -3.437 1.00 97.38 115 ARG A C 1
ATOM 886 O O . ARG A 1 115 ? -6.282 2.800 -2.976 1.00 97.38 115 ARG A O 1
ATOM 893 N N . SER A 1 116 ? -4.779 2.489 -4.620 1.00 97.00 116 SER A N 1
ATOM 894 C CA . SER A 1 116 ? -5.634 1.680 -5.496 1.00 97.00 116 SER A CA 1
ATOM 895 C C . SER A 1 116 ? -6.036 0.363 -4.816 1.00 97.00 116 SER A C 1
ATOM 897 O O . SER A 1 116 ? -7.201 -0.038 -4.862 1.00 97.00 116 SER A O 1
ATOM 899 N N . THR A 1 117 ? -5.120 -0.269 -4.077 1.00 96.50 117 THR A N 1
ATOM 900 C CA . THR A 1 117 ? -5.415 -1.466 -3.270 1.00 96.50 117 THR A CA 1
ATOM 901 C C . THR A 1 117 ? -6.365 -1.163 -2.113 1.00 96.50 117 THR A C 1
ATOM 903 O O . THR A 1 117 ? -7.343 -1.887 -1.916 1.00 96.50 117 THR A O 1
ATOM 906 N N . GLY A 1 118 ? -6.126 -0.084 -1.365 1.00 95.00 118 GLY A N 1
ATOM 907 C CA . GLY A 1 118 ? -7.006 0.364 -0.284 1.00 95.00 118 GLY A CA 1
ATOM 908 C C . GLY A 1 118 ? -8.421 0.667 -0.782 1.00 95.00 118 GLY A C 1
ATOM 909 O O . GLY A 1 118 ? -9.395 0.233 -0.166 1.00 95.00 118 GLY A O 1
ATOM 910 N N . SER A 1 119 ? -8.538 1.323 -1.938 1.00 94.81 119 SER A N 1
ATOM 911 C CA . SER A 1 119 ? -9.825 1.625 -2.583 1.00 94.81 119 SER A CA 1
ATOM 912 C C . SER A 1 119 ? -10.550 0.345 -2.993 1.00 94.81 119 SER A C 1
ATOM 914 O O . SER A 1 119 ? -11.721 0.159 -2.664 1.00 94.81 119 SER A O 1
ATOM 916 N N . TYR A 1 120 ? -9.831 -0.610 -3.590 1.00 93.50 120 TYR A N 1
ATOM 917 C CA . TYR A 1 120 ? -10.389 -1.919 -3.915 1.00 93.50 120 TYR A CA 1
ATOM 918 C C . TYR A 1 120 ? -10.909 -2.659 -2.674 1.00 93.50 120 TYR A C 1
ATOM 920 O O . TYR A 1 120 ? -12.019 -3.195 -2.696 1.00 93.50 120 TYR A O 1
ATOM 928 N N . VAL A 1 121 ? -10.135 -2.694 -1.582 1.00 91.38 121 VAL A N 1
ATOM 929 C CA . VAL A 1 121 ? -10.549 -3.325 -0.316 1.00 91.38 121 VAL A CA 1
ATOM 930 C C . VAL A 1 121 ? -11.785 -2.634 0.242 1.00 91.38 121 VAL A C 1
ATOM 932 O O . VAL A 1 121 ? -12.739 -3.312 0.638 1.00 91.38 121 VAL A O 1
ATOM 935 N N . LEU A 1 122 ? -11.786 -1.299 0.241 1.00 89.94 122 LEU A N 1
ATOM 936 C CA . LEU A 1 122 ? -12.922 -0.510 0.683 1.00 89.94 122 LEU A CA 1
ATOM 937 C C . LEU A 1 122 ? -14.166 -0.928 -0.085 1.00 89.94 122 LEU A C 1
ATOM 939 O O . LEU A 1 122 ? -15.134 -1.293 0.564 1.00 89.94 122 LEU A O 1
ATOM 943 N N . GLU A 1 123 ? -14.118 -0.942 -1.417 1.00 89.50 123 GLU A N 1
ATOM 944 C CA . GLU A 1 123 ? -15.247 -1.195 -2.315 1.00 89.50 123 GLU A CA 1
ATOM 945 C C . GLU A 1 123 ? -15.737 -2.645 -2.323 1.00 89.50 123 GLU A C 1
ATOM 947 O O . GLU A 1 123 ? -16.950 -2.870 -2.340 1.00 89.50 123 GLU A O 1
ATOM 952 N N . ASN A 1 124 ? -14.824 -3.614 -2.251 1.00 88.00 124 ASN A N 1
ATOM 953 C CA . ASN A 1 124 ? -15.118 -5.014 -2.568 1.00 88.00 124 ASN A CA 1
ATOM 954 C C . ASN A 1 124 ? -15.035 -5.956 -1.360 1.00 88.00 124 ASN A C 1
ATOM 956 O O . ASN A 1 124 ? -15.520 -7.084 -1.428 1.00 88.00 124 ASN A O 1
ATOM 960 N N . ARG A 1 125 ? -14.411 -5.536 -0.251 1.00 83.50 125 ARG A N 1
ATOM 961 C CA . ARG A 1 125 ? -14.167 -6.409 0.915 1.00 83.50 125 ARG A CA 1
ATOM 962 C C . ARG A 1 125 ? -14.779 -5.897 2.215 1.00 83.50 125 ARG A C 1
ATOM 964 O O . ARG A 1 125 ? -15.028 -6.703 3.106 1.00 83.50 125 ARG A O 1
ATOM 971 N N . ILE A 1 126 ? -15.066 -4.600 2.332 1.00 81.81 126 ILE A N 1
ATOM 972 C CA . ILE A 1 126 ? -15.768 -4.048 3.500 1.00 81.81 126 ILE A CA 1
ATOM 973 C C . ILE A 1 126 ? -17.277 -4.030 3.217 1.00 81.81 126 ILE A C 1
ATOM 975 O O . ILE A 1 126 ? -17.699 -3.284 2.328 1.00 81.81 126 ILE A O 1
ATOM 979 N N . PRO A 1 127 ? -18.115 -4.787 3.956 1.00 78.88 127 PRO A N 1
ATOM 980 C CA . PRO A 1 127 ? -19.554 -4.821 3.708 1.00 78.88 127 PRO A CA 1
ATOM 981 C C . PRO A 1 127 ? -20.186 -3.430 3.830 1.00 78.88 127 PRO A C 1
ATOM 983 O O . PRO A 1 127 ? -19.911 -2.690 4.778 1.00 78.88 127 PRO A O 1
ATOM 986 N N . GLY A 1 128 ? -21.080 -3.082 2.900 1.00 72.06 128 GLY A N 1
ATOM 987 C CA . GLY A 1 128 ? -21.672 -1.739 2.813 1.00 72.06 128 GLY A CA 1
ATOM 988 C C . GLY A 1 128 ? -22.410 -1.281 4.078 1.00 72.06 128 GLY A C 1
ATOM 989 O O . GLY A 1 128 ? -22.481 -0.084 4.348 1.00 72.06 128 GLY A O 1
ATOM 990 N N . VAL A 1 129 ? -22.899 -2.215 4.900 1.00 67.50 129 VAL A N 1
ATOM 991 C CA . VAL A 1 129 ? -23.526 -1.918 6.199 1.00 67.50 129 VAL A CA 1
ATOM 992 C C . VAL A 1 129 ? -22.540 -1.230 7.152 1.00 67.50 129 VAL A C 1
ATOM 994 O O . VAL A 1 129 ? -22.904 -0.253 7.800 1.00 67.50 129 VAL A O 1
ATOM 997 N N . PHE A 1 130 ? -21.273 -1.656 7.182 1.00 71.12 130 PHE A N 1
ATOM 998 C CA . PHE A 1 130 ? -20.254 -1.022 8.024 1.00 71.12 130 PHE A CA 1
ATOM 999 C C . PHE A 1 130 ? -19.911 0.392 7.550 1.00 71.12 130 PHE A C 1
ATOM 1001 O O . PHE A 1 130 ? -19.713 1.274 8.383 1.00 71.12 130 PHE A O 1
ATOM 1008 N N . ARG A 1 131 ? -19.917 0.639 6.232 1.00 71.12 131 ARG A N 1
ATOM 1009 C CA . ARG A 1 131 ? -19.708 1.990 5.678 1.00 71.12 131 ARG A CA 1
ATOM 1010 C C . ARG A 1 131 ? -20.842 2.939 6.073 1.00 71.12 131 ARG A C 1
ATOM 1012 O O . ARG A 1 131 ? -20.588 4.088 6.411 1.00 71.12 131 ARG A O 1
ATOM 1019 N N . LYS A 1 132 ? -22.085 2.445 6.099 1.00 74.12 132 LYS A N 1
ATOM 1020 C CA . LYS A 1 132 ? -23.272 3.223 6.502 1.00 74.12 132 LYS A CA 1
ATOM 1021 C C . LYS A 1 132 ? -23.357 3.480 8.007 1.00 74.12 132 LYS A C 1
ATOM 1023 O O . LYS A 1 132 ? -23.934 4.484 8.408 1.00 74.12 132 LYS A O 1
ATOM 1028 N N . LEU A 1 133 ? -22.810 2.587 8.834 1.00 69.62 133 LEU A N 1
ATOM 1029 C CA . LEU A 1 133 ? -22.818 2.728 10.296 1.00 69.62 133 LEU A CA 1
ATOM 1030 C C . LEU A 1 133 ? -21.645 3.551 10.833 1.00 69.62 133 LEU A C 1
ATOM 1032 O O . LEU A 1 133 ? -21.740 4.080 11.940 1.00 69.62 133 LEU A O 1
ATOM 1036 N N . ALA A 1 134 ? -20.563 3.701 10.063 1.00 69.81 134 ALA A N 1
ATOM 1037 C CA . ALA A 1 134 ? -19.411 4.499 10.468 1.00 69.81 134 ALA A CA 1
ATOM 1038 C C . ALA A 1 134 ? -19.798 5.924 10.937 1.00 69.81 134 ALA A C 1
ATOM 1040 O O . ALA A 1 134 ? -19.396 6.297 12.040 1.00 69.81 134 ALA A O 1
ATOM 1041 N N . PRO A 1 135 ? -20.638 6.709 10.232 1.00 71.38 135 PRO A N 1
ATOM 1042 C CA . PRO A 1 135 ? -20.959 8.080 10.640 1.00 71.38 135 PRO A CA 1
ATOM 1043 C C . PRO A 1 135 ? -21.616 8.197 12.024 1.00 71.38 135 PRO A C 1
ATOM 1045 O O . PRO A 1 135 ? -21.454 9.220 12.680 1.00 71.38 135 PRO A O 1
ATOM 1048 N N . VAL A 1 136 ? -22.319 7.153 12.481 1.00 82.56 136 VAL A N 1
ATOM 1049 C CA . VAL A 1 136 ? -23.059 7.142 13.758 1.00 82.56 136 VAL A CA 1
ATOM 1050 C C . VAL A 1 136 ? -22.143 6.853 14.951 1.00 82.56 136 VAL A C 1
ATOM 1052 O O . VAL A 1 136 ? -22.431 7.243 16.081 1.00 82.56 136 VAL A O 1
ATOM 1055 N N . LEU A 1 137 ? -21.030 6.157 14.721 1.00 82.00 137 LEU A N 1
ATOM 1056 C CA . LEU A 1 137 ? -20.116 5.757 15.783 1.00 82.00 137 LEU A CA 1
ATOM 1057 C C . LEU A 1 137 ? -19.127 6.884 16.124 1.00 82.00 137 LEU A C 1
ATOM 1059 O O . LEU A 1 137 ? -18.578 7.511 15.213 1.00 82.00 137 LEU A O 1
ATOM 1063 N N . PRO A 1 138 ? -18.801 7.092 17.417 1.00 85.94 138 PRO A N 1
ATOM 1064 C CA . PRO A 1 138 ? -17.727 7.995 17.807 1.00 85.94 138 PRO A CA 1
ATOM 1065 C C . PRO A 1 138 ? -16.408 7.605 17.136 1.00 85.94 138 PRO A C 1
ATOM 1067 O O . PRO A 1 138 ? -16.081 6.420 17.016 1.00 85.94 138 PRO A O 1
ATOM 1070 N N . ARG A 1 139 ? -15.603 8.603 16.767 1.00 82.88 139 ARG A N 1
ATOM 1071 C CA . ARG A 1 139 ? -14.331 8.419 16.052 1.00 82.88 139 ARG A CA 1
ATOM 1072 C C . ARG A 1 139 ? -13.412 7.370 16.689 1.00 82.88 139 ARG A C 1
ATOM 1074 O O . ARG A 1 139 ? -12.886 6.506 15.995 1.00 82.88 139 ARG A O 1
ATOM 1081 N N . THR A 1 140 ? -13.258 7.394 18.013 1.00 82.38 140 THR A N 1
ATOM 1082 C CA . THR A 1 140 ? -12.423 6.426 18.745 1.00 82.38 140 THR A CA 1
ATOM 1083 C C . THR A 1 140 ? -12.936 4.990 18.609 1.00 82.38 140 THR A C 1
ATOM 1085 O O . THR A 1 140 ? -12.142 4.053 18.559 1.00 82.38 140 THR A O 1
ATOM 1088 N N . VAL A 1 141 ? -14.257 4.800 18.527 1.00 85.12 141 VAL A N 1
ATOM 1089 C CA . VAL A 1 141 ? -14.872 3.482 18.315 1.00 85.12 141 VAL A CA 1
ATOM 1090 C C . VAL A 1 141 ? -14.634 3.019 16.881 1.00 85.12 141 VAL A C 1
ATOM 1092 O O . VAL A 1 141 ? -14.194 1.888 16.693 1.00 85.12 141 VAL A O 1
ATOM 1095 N N . ARG A 1 142 ? -14.831 3.896 15.884 1.00 87.06 142 ARG A N 1
ATOM 1096 C CA . ARG A 1 142 ? -14.507 3.598 14.477 1.00 87.06 142 ARG A CA 1
ATOM 1097 C C . ARG A 1 142 ? -13.060 3.144 14.311 1.00 87.06 142 ARG A C 1
ATOM 1099 O O . ARG A 1 142 ? -12.812 2.092 13.731 1.00 87.06 142 ARG A O 1
ATOM 1106 N N . LEU A 1 143 ? -12.125 3.906 14.882 1.00 86.94 143 LEU A N 1
ATOM 1107 C CA . LEU A 1 143 ? -10.698 3.603 14.833 1.00 86.94 143 LEU A CA 1
ATOM 1108 C C . LEU A 1 143 ? -10.396 2.236 15.455 1.00 86.94 143 LEU A C 1
ATOM 1110 O O . LEU A 1 143 ? -9.726 1.415 14.840 1.00 86.94 143 LEU A O 1
ATOM 1114 N N . ARG A 1 144 ? -10.939 1.954 16.645 1.00 87.00 144 ARG A N 1
ATOM 1115 C CA . ARG A 1 144 ? -10.768 0.653 17.313 1.00 87.00 144 ARG A CA 1
ATOM 1116 C C . ARG A 1 144 ? -11.303 -0.509 16.482 1.00 87.00 144 ARG A C 1
ATOM 1118 O O . ARG A 1 144 ? -10.630 -1.530 16.376 1.00 87.00 144 ARG A O 1
ATOM 1125 N N . LEU A 1 145 ? -12.493 -0.362 15.902 1.00 86.81 145 LEU A N 1
ATOM 1126 C CA . LEU A 1 145 ? -13.102 -1.399 15.070 1.00 86.81 145 LEU A CA 1
ATOM 1127 C C . LEU A 1 145 ? -12.283 -1.650 13.802 1.00 86.81 145 LEU A C 1
ATOM 1129 O O . LEU A 1 145 ? -12.023 -2.806 13.474 1.00 86.81 145 LEU A O 1
ATOM 1133 N N . LEU A 1 146 ? -11.834 -0.588 13.130 1.00 89.19 146 LEU A N 1
ATOM 1134 C CA . LEU A 1 146 ? -11.020 -0.706 11.924 1.00 89.19 146 LEU A CA 1
ATOM 1135 C C . LEU A 1 146 ? -9.661 -1.349 12.217 1.00 89.19 146 LEU A C 1
ATOM 1137 O O . LEU A 1 146 ? -9.284 -2.300 11.540 1.00 89.19 146 LEU A O 1
ATOM 1141 N N . LEU A 1 147 ? -8.953 -0.892 13.254 1.00 88.62 147 LEU A N 1
ATOM 1142 C CA . LEU A 1 147 ? -7.665 -1.474 13.642 1.00 88.62 147 LEU A CA 1
ATOM 1143 C C . LEU A 1 147 ? -7.816 -2.941 14.068 1.00 88.62 147 LEU A C 1
ATOM 1145 O O . LEU A 1 147 ? -6.989 -3.773 13.704 1.00 88.62 147 LEU A O 1
ATOM 1149 N N . SER A 1 148 ? -8.904 -3.293 14.761 1.00 86.06 148 SER A N 1
ATOM 1150 C CA . SER A 1 148 ? -9.212 -4.693 15.075 1.00 86.06 148 SER A CA 1
ATOM 1151 C C . SER A 1 148 ? -9.471 -5.525 13.813 1.00 86.06 148 SER A C 1
ATOM 1153 O O . SER A 1 148 ? -9.028 -6.671 13.731 1.00 86.06 148 SER A O 1
ATOM 1155 N N . ALA A 1 149 ? -10.143 -4.960 12.807 1.00 87.19 149 ALA A N 1
ATOM 1156 C CA . ALA A 1 149 ? -10.331 -5.620 11.519 1.00 87.19 149 ALA A CA 1
ATOM 1157 C C . ALA A 1 149 ? -8.994 -5.820 10.786 1.00 87.19 149 ALA A C 1
ATOM 1159 O O . ALA A 1 149 ? -8.739 -6.921 10.300 1.00 87.19 149 ALA A O 1
ATOM 1160 N N . PHE A 1 150 ? -8.109 -4.817 10.770 1.00 89.00 150 PHE A N 1
ATOM 1161 C CA . PHE A 1 150 ? -6.764 -4.959 10.198 1.00 89.00 150 PHE A CA 1
ATOM 1162 C C . PHE A 1 150 ? -5.995 -6.098 10.858 1.00 89.00 150 PHE A C 1
ATOM 1164 O O . PHE A 1 150 ? -5.445 -6.937 10.156 1.00 89.00 150 PHE A O 1
ATOM 1171 N N . GLN A 1 151 ? -6.029 -6.196 12.188 1.00 85.19 151 GLN A N 1
ATOM 1172 C CA . GLN A 1 151 ? -5.382 -7.294 12.905 1.00 85.19 151 GLN A CA 1
ATOM 1173 C C . GLN A 1 151 ? -5.918 -8.673 12.510 1.00 85.19 151 GLN A C 1
ATOM 1175 O O . GLN A 1 151 ? -5.140 -9.594 12.282 1.00 85.19 151 GLN A O 1
ATOM 1180 N N . ARG A 1 152 ? -7.242 -8.825 12.385 1.00 84.19 152 ARG A N 1
ATOM 1181 C CA . ARG A 1 152 ? -7.869 -10.095 11.971 1.00 84.19 152 ARG A CA 1
ATOM 1182 C C . ARG A 1 152 ? -7.526 -10.485 10.533 1.00 84.19 152 ARG A C 1
ATOM 1184 O O . ARG A 1 152 ? -7.470 -11.670 10.219 1.00 84.19 152 ARG A O 1
ATOM 1191 N N . HIS A 1 153 ? -7.304 -9.498 9.671 1.00 86.44 153 HIS A N 1
ATOM 1192 C CA . HIS A 1 153 ? -6.976 -9.696 8.260 1.00 86.44 153 HIS A CA 1
ATOM 1193 C C . HIS A 1 153 ? -5.484 -9.538 7.954 1.00 86.44 153 HIS A C 1
ATOM 1195 O O . HIS A 1 153 ? -5.104 -9.561 6.785 1.00 86.44 153 HIS A O 1
ATOM 1201 N N . ALA A 1 154 ? -4.634 -9.432 8.977 1.00 85.62 154 ALA A N 1
ATOM 1202 C CA . ALA A 1 154 ? -3.207 -9.186 8.810 1.00 85.62 154 ALA A CA 1
ATOM 1203 C C . ALA A 1 154 ? -2.506 -10.270 7.990 1.00 85.62 154 ALA A C 1
ATOM 1205 O O . ALA A 1 154 ? -1.630 -9.952 7.196 1.00 85.62 154 ALA A O 1
ATOM 1206 N N . TRP A 1 155 ? -2.972 -11.517 8.064 1.00 81.56 155 TRP A N 1
ATOM 1207 C CA . TRP A 1 155 ? -2.483 -12.613 7.224 1.00 81.56 155 TRP A CA 1
ATOM 1208 C C . TRP A 1 155 ? -2.565 -12.326 5.710 1.00 81.56 155 TRP A C 1
ATOM 1210 O O . TRP A 1 155 ? -1.847 -12.948 4.937 1.00 81.56 155 TRP A O 1
ATOM 1220 N N . THR A 1 156 ? -3.426 -11.398 5.268 1.00 85.38 156 THR A N 1
ATOM 1221 C CA . THR A 1 156 ? -3.587 -11.063 3.841 1.00 85.38 156 THR A CA 1
ATOM 1222 C C . THR A 1 156 ? -2.559 -10.070 3.308 1.00 85.38 156 THR A C 1
ATOM 1224 O O . THR A 1 156 ? -2.378 -9.984 2.095 1.00 85.38 156 THR A O 1
ATOM 1227 N N . PHE A 1 157 ? -1.918 -9.296 4.184 1.00 87.50 157 PHE A N 1
ATOM 1228 C CA . PHE A 1 157 ? -1.019 -8.214 3.779 1.00 87.50 157 PHE A CA 1
ATOM 1229 C C . PHE A 1 157 ? 0.333 -8.251 4.485 1.00 87.50 157 PHE A C 1
ATOM 1231 O O . PHE A 1 157 ? 1.294 -7.748 3.930 1.00 87.50 157 PHE A O 1
ATOM 1238 N N . ALA A 1 158 ? 0.422 -8.827 5.683 1.00 84.19 158 ALA A N 1
ATOM 1239 C CA . ALA A 1 158 ? 1.669 -8.923 6.431 1.00 84.19 158 ALA A CA 1
ATOM 1240 C C . ALA A 1 158 ? 2.534 -10.107 5.981 1.00 84.19 158 ALA A C 1
ATOM 1242 O O . ALA A 1 158 ? 3.699 -10.146 6.354 1.00 84.19 158 ALA A O 1
ATOM 1243 N N . GLY A 1 159 ? 1.977 -11.059 5.220 1.00 84.44 159 GLY A N 1
ATOM 1244 C CA . GLY A 1 159 ? 2.694 -12.244 4.756 1.00 84.44 159 GLY A CA 1
ATOM 1245 C C . GLY A 1 159 ? 3.327 -13.026 5.905 1.00 84.44 159 GLY A C 1
ATOM 1246 O O . GLY A 1 159 ? 2.614 -13.479 6.801 1.00 84.44 159 GLY A O 1
ATOM 1247 N N . SER A 1 160 ? 4.650 -13.198 5.870 1.00 82.00 160 SER A N 1
ATOM 1248 C CA . SER A 1 160 ? 5.438 -13.830 6.945 1.00 82.00 160 SER A CA 1
ATOM 1249 C C . SER A 1 160 ? 5.748 -12.891 8.119 1.00 82.00 160 SER A C 1
ATOM 1251 O O . SER A 1 160 ? 6.295 -13.322 9.136 1.00 82.00 160 SER A O 1
ATOM 1253 N N . GLY A 1 161 ? 5.405 -11.614 7.980 1.00 82.31 161 GLY A N 1
ATOM 1254 C CA . GLY A 1 161 ? 5.635 -10.554 8.944 1.00 82.31 161 GLY A CA 1
ATOM 1255 C C . GLY A 1 161 ? 4.677 -10.534 10.138 1.00 82.31 161 GLY A C 1
ATOM 1256 O O . GLY A 1 161 ? 3.853 -11.426 10.359 1.00 82.31 161 GLY A O 1
ATOM 1257 N N . ARG A 1 162 ? 4.771 -9.464 10.934 1.00 83.25 162 ARG A N 1
ATOM 1258 C CA . ARG A 1 162 ? 3.922 -9.225 12.115 1.00 83.25 162 ARG A CA 1
ATOM 1259 C C . ARG A 1 162 ? 3.246 -7.870 12.019 1.00 83.25 162 ARG A C 1
ATOM 1261 O O . ARG A 1 162 ? 3.870 -6.889 11.636 1.00 83.25 162 ARG A O 1
ATOM 1268 N N . PHE A 1 163 ? 1.981 -7.802 12.421 1.00 86.62 163 PHE A N 1
ATOM 1269 C CA . PHE A 1 163 ? 1.227 -6.553 12.457 1.00 86.62 163 PHE A CA 1
ATOM 1270 C C . PHE A 1 163 ? 0.712 -6.271 13.867 1.00 86.62 163 PHE A C 1
ATOM 1272 O O . PHE A 1 163 ? -0.065 -7.042 14.427 1.00 86.62 163 PHE A O 1
ATOM 1279 N N . GLU A 1 164 ? 1.123 -5.144 14.436 1.00 85.62 164 GLU A N 1
ATOM 1280 C CA . GLU A 1 164 ? 0.744 -4.715 15.780 1.00 85.62 164 GLU A CA 1
ATOM 1281 C C . GLU A 1 164 ? -0.020 -3.392 15.707 1.00 85.62 164 GLU A C 1
ATOM 1283 O O . GLU A 1 164 ? 0.274 -2.535 14.873 1.00 85.62 164 GLU A O 1
ATOM 1288 N N . VAL A 1 165 ? -0.983 -3.196 16.610 1.00 85.12 165 VAL A N 1
ATOM 1289 C CA . VAL A 1 165 ? -1.659 -1.902 16.755 1.00 85.12 165 VAL A CA 1
ATOM 1290 C C . VAL A 1 165 ? -1.656 -1.469 18.211 1.00 85.12 165 VAL A C 1
ATOM 1292 O O . VAL A 1 165 ? -1.860 -2.266 19.127 1.00 85.12 165 VAL A O 1
ATOM 1295 N N . GLU A 1 166 ? -1.454 -0.179 18.415 1.00 84.56 166 GLU A N 1
ATOM 1296 C CA . GLU A 1 166 ? -1.506 0.474 19.710 1.00 84.56 166 GLU A CA 1
ATOM 1297 C C . GLU A 1 166 ? -2.559 1.575 19.640 1.00 84.56 166 GLU A C 1
ATOM 1299 O O . GLU A 1 166 ? -2.409 2.581 18.942 1.00 84.56 166 GLU A O 1
ATOM 1304 N N . VAL A 1 167 ? -3.674 1.358 20.334 1.00 80.19 167 VAL A N 1
ATOM 1305 C CA . VAL A 1 167 ? -4.764 2.330 20.372 1.00 80.19 167 VAL A CA 1
ATOM 1306 C C . VAL A 1 1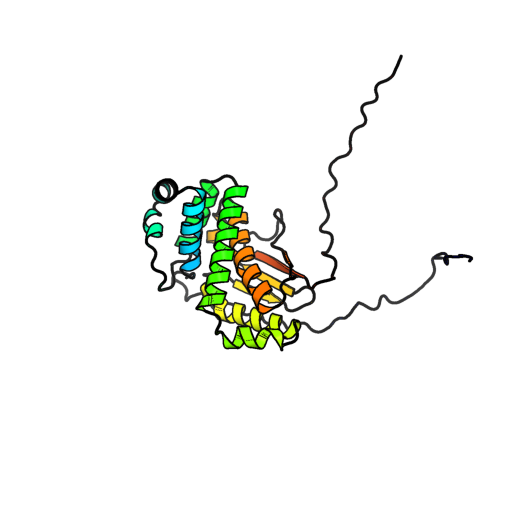67 ? -4.480 3.332 21.485 1.00 80.19 167 VAL A C 1
ATOM 1308 O O . VAL A 1 167 ? -4.706 3.041 22.659 1.00 80.19 167 VAL A O 1
ATOM 1311 N N . GLY A 1 168 ? -4.028 4.520 21.100 1.00 76.31 168 GLY A N 1
ATOM 1312 C CA . GLY A 1 168 ? -3.718 5.627 21.999 1.00 76.31 168 GLY A CA 1
ATOM 1313 C C . GLY A 1 168 ? -3.963 6.980 21.339 1.00 76.31 168 GLY A C 1
ATOM 1314 O O . GLY A 1 168 ? -4.645 7.074 20.316 1.00 76.31 168 GLY A O 1
ATOM 1315 N N . THR A 1 169 ? -3.388 8.019 21.934 1.00 74.00 169 THR A N 1
ATOM 1316 C CA . THR A 1 169 ? -3.365 9.370 21.373 1.00 74.00 169 THR A CA 1
ATOM 1317 C C . THR A 1 169 ? -1.906 9.846 21.342 1.00 74.00 169 THR A C 1
ATOM 1319 O O . THR A 1 169 ? -1.420 10.309 22.373 1.00 74.00 169 THR A O 1
ATOM 1322 N N . PRO A 1 170 ? -1.188 9.715 20.209 1.00 80.56 170 PRO A N 1
ATOM 1323 C CA . PRO A 1 170 ? -1.651 9.188 18.919 1.00 80.56 170 PRO A CA 1
ATOM 1324 C C . PRO A 1 170 ? -1.785 7.655 18.902 1.00 80.56 170 PRO A C 1
ATOM 1326 O O . PRO A 1 170 ? -1.198 6.958 19.730 1.00 80.56 170 PRO A O 1
ATOM 1329 N N . ALA A 1 171 ? -2.557 7.128 17.949 1.00 85.12 171 ALA A N 1
ATOM 1330 C CA . ALA A 1 171 ? -2.612 5.688 17.697 1.00 85.12 171 ALA A CA 1
ATOM 1331 C C . ALA A 1 171 ? -1.466 5.277 16.766 1.00 85.12 171 ALA A C 1
ATOM 1333 O O . ALA A 1 171 ? -1.007 6.079 15.954 1.00 85.12 171 ALA A O 1
ATOM 1334 N N . ARG A 1 172 ? -0.993 4.035 16.883 1.00 86.19 172 ARG A N 1
ATOM 1335 C CA . ARG A 1 172 ? 0.169 3.541 16.131 1.00 86.19 172 ARG A CA 1
ATOM 1336 C C . ARG A 1 172 ? -0.117 2.179 15.518 1.00 86.19 172 ARG A C 1
ATOM 1338 O O . ARG A 1 172 ? -0.762 1.336 16.140 1.00 86.19 172 ARG A O 1
ATOM 1345 N N . MET A 1 173 ? 0.381 1.961 14.310 1.00 88.25 173 MET A N 1
ATOM 1346 C CA . MET A 1 173 ? 0.411 0.658 13.646 1.00 88.25 173 MET A CA 1
ATOM 1347 C C . MET A 1 173 ? 1.865 0.291 13.386 1.00 88.25 173 MET A C 1
ATOM 1349 O O . MET A 1 173 ? 2.623 1.131 12.913 1.00 88.25 173 MET A O 1
ATOM 1353 N N . ARG A 1 174 ? 2.265 -0.945 13.671 1.00 87.12 174 ARG A N 1
ATOM 1354 C CA . ARG A 1 174 ? 3.615 -1.435 13.381 1.00 87.12 174 ARG A CA 1
ATOM 1355 C C . ARG A 1 174 ? 3.517 -2.620 12.447 1.00 87.12 174 ARG A C 1
ATOM 1357 O O . ARG A 1 174 ? 2.766 -3.552 12.726 1.00 87.12 174 ARG A O 1
ATOM 1364 N N . LEU A 1 175 ? 4.276 -2.573 11.360 1.00 85.75 175 LEU A N 1
ATOM 1365 C CA . LEU A 1 175 ? 4.452 -3.706 10.467 1.00 85.75 175 LEU A CA 1
ATOM 1366 C C . LEU A 1 175 ? 5.912 -4.145 10.526 1.00 85.75 175 LEU A C 1
ATOM 1368 O O . LEU A 1 175 ? 6.821 -3.373 10.221 1.00 85.75 175 LEU A O 1
ATOM 1372 N N . GLU A 1 176 ? 6.113 -5.379 10.959 1.00 83.81 176 GLU A N 1
ATOM 1373 C CA . GLU A 1 176 ? 7.370 -6.097 10.840 1.00 83.81 176 GLU A CA 1
ATOM 1374 C C . GLU A 1 176 ? 7.329 -6.880 9.533 1.00 83.81 176 GLU A C 1
ATOM 1376 O O . GLU A 1 176 ? 6.414 -7.674 9.327 1.00 83.81 176 GLU A O 1
ATOM 1381 N N . LEU A 1 177 ? 8.262 -6.603 8.632 1.00 75.50 177 LEU A N 1
ATOM 1382 C CA . LEU A 1 177 ? 8.335 -7.225 7.320 1.00 75.50 177 LEU A CA 1
ATOM 1383 C C . LEU A 1 177 ? 9.039 -8.578 7.380 1.00 75.50 177 LEU A C 1
ATOM 1385 O O . LEU A 1 177 ? 9.846 -8.846 8.270 1.00 75.50 177 LEU A O 1
ATOM 1389 N N . ALA A 1 178 ? 8.779 -9.379 6.353 1.00 74.00 178 ALA A N 1
ATOM 1390 C CA . ALA A 1 178 ? 9.548 -10.566 6.025 1.00 74.00 178 ALA A CA 1
ATOM 1391 C C . ALA A 1 178 ? 11.068 -10.275 6.007 1.00 74.00 178 ALA A C 1
ATOM 1393 O O . ALA A 1 178 ? 11.475 -9.210 5.516 1.00 74.00 178 ALA A O 1
ATOM 1394 N N . PRO A 1 179 ? 11.932 -11.193 6.482 1.00 75.06 179 PRO A N 1
ATOM 1395 C CA . PRO A 1 179 ? 13.386 -11.063 6.355 1.00 75.06 179 PRO A CA 1
ATOM 1396 C C . PRO A 1 179 ? 13.859 -10.772 4.921 1.00 75.06 179 PRO A C 1
ATOM 1398 O O . PRO A 1 179 ? 14.819 -10.030 4.730 1.00 75.06 179 PRO A O 1
ATOM 1401 N N . GLU A 1 180 ? 13.149 -11.277 3.916 1.00 77.25 180 GLU A N 1
ATOM 1402 C CA . GLU A 1 180 ? 13.384 -11.079 2.483 1.00 77.25 180 GLU A CA 1
ATOM 1403 C C . GLU A 1 180 ? 13.254 -9.604 2.076 1.00 77.25 180 GLU A C 1
ATOM 1405 O O . GLU A 1 180 ? 13.959 -9.126 1.188 1.00 77.25 180 GLU A O 1
ATOM 1410 N N . ALA A 1 181 ? 12.432 -8.816 2.780 1.00 78.69 181 ALA A N 1
ATOM 1411 C CA . ALA A 1 181 ? 12.356 -7.374 2.559 1.00 78.69 181 ALA A CA 1
ATOM 1412 C C . ALA A 1 181 ? 13.660 -6.645 2.943 1.00 78.69 181 ALA A C 1
ATOM 1414 O O . ALA A 1 181 ? 13.806 -5.447 2.678 1.00 78.69 181 ALA A O 1
ATOM 1415 N N . ARG A 1 182 ? 14.628 -7.330 3.576 1.00 76.50 182 ARG A N 1
ATOM 1416 C CA . ARG A 1 182 ? 15.980 -6.800 3.799 1.00 76.50 182 ARG A CA 1
ATOM 1417 C C . ARG A 1 182 ? 16.872 -6.831 2.571 1.00 76.50 182 ARG A C 1
ATOM 1419 O O . ARG A 1 182 ? 17.864 -6.114 2.565 1.00 76.50 182 ARG A O 1
ATOM 1426 N N . GLU A 1 183 ? 16.491 -7.570 1.541 1.00 82.50 183 GLU A N 1
ATOM 1427 C CA . GLU A 1 183 ? 17.222 -7.629 0.276 1.00 82.50 183 GLU A CA 1
ATOM 1428 C C . GLU A 1 183 ? 16.770 -6.557 -0.726 1.00 82.50 183 GLU A C 1
ATOM 1430 O O . GLU A 1 183 ? 17.294 -6.478 -1.840 1.00 82.50 183 GLU A O 1
ATOM 1435 N N . LEU A 1 184 ? 15.790 -5.727 -0.349 1.00 86.38 184 LEU A N 1
ATOM 1436 C CA . LEU A 1 184 ? 15.351 -4.600 -1.162 1.00 86.38 184 LEU A CA 1
ATOM 1437 C C . LEU A 1 184 ? 16.436 -3.508 -1.194 1.00 86.38 184 LEU A C 1
ATOM 1439 O O . LEU A 1 184 ? 16.937 -3.134 -0.132 1.00 86.38 184 LEU A O 1
ATOM 1443 N N . PRO A 1 185 ? 16.735 -2.914 -2.368 1.00 87.00 185 PRO A N 1
ATOM 1444 C CA . PRO A 1 185 ? 17.680 -1.797 -2.468 1.00 87.00 185 PRO A CA 1
ATOM 1445 C C . PRO A 1 185 ? 17.261 -0.590 -1.619 1.00 87.00 185 PRO A C 1
ATOM 1447 O O . PRO A 1 185 ? 18.094 0.131 -1.078 1.00 87.00 185 PRO A O 1
ATOM 1450 N N . SER A 1 186 ? 15.951 -0.374 -1.504 1.00 88.62 186 SER A N 1
ATOM 1451 C CA . SER A 1 186 ? 15.335 0.591 -0.603 1.00 88.62 186 SER A CA 1
ATOM 1452 C C . SER A 1 186 ? 13.956 0.090 -0.189 1.00 88.62 186 SER A C 1
ATOM 1454 O O . SER A 1 186 ? 13.215 -0.461 -1.003 1.00 88.62 186 SER A O 1
ATOM 1456 N N . ARG A 1 187 ? 13.587 0.309 1.076 1.00 87.00 187 ARG A N 1
ATOM 1457 C CA . ARG A 1 187 ? 12.247 -0.020 1.595 1.00 87.00 187 ARG A CA 1
ATOM 1458 C C . ARG A 1 187 ? 11.256 1.133 1.475 1.00 87.00 187 ARG A C 1
ATOM 1460 O O . ARG A 1 187 ? 10.074 0.924 1.721 1.00 87.00 187 ARG A O 1
ATOM 1467 N N . ILE A 1 188 ? 11.709 2.327 1.088 1.00 88.94 188 ILE A N 1
ATOM 1468 C CA . ILE A 1 188 ? 10.860 3.523 0.982 1.00 88.94 188 ILE A CA 1
ATOM 1469 C C . ILE A 1 188 ? 9.643 3.276 0.067 1.00 88.94 188 ILE A C 1
ATOM 1471 O O . ILE A 1 188 ? 8.530 3.589 0.495 1.00 88.94 188 ILE A O 1
ATOM 1475 N N . PRO A 1 189 ? 9.776 2.651 -1.124 1.00 93.31 189 PRO A N 1
ATOM 1476 C CA . PRO A 1 189 ? 8.614 2.327 -1.954 1.00 93.31 189 PRO A CA 1
ATOM 1477 C C . PRO A 1 189 ? 7.648 1.346 -1.278 1.00 93.31 189 PRO A C 1
ATOM 1479 O O . PRO A 1 189 ? 6.441 1.567 -1.291 1.00 93.31 189 PRO A O 1
ATOM 1482 N N . LEU A 1 190 ? 8.159 0.298 -0.621 1.00 92.50 190 LEU A N 1
AT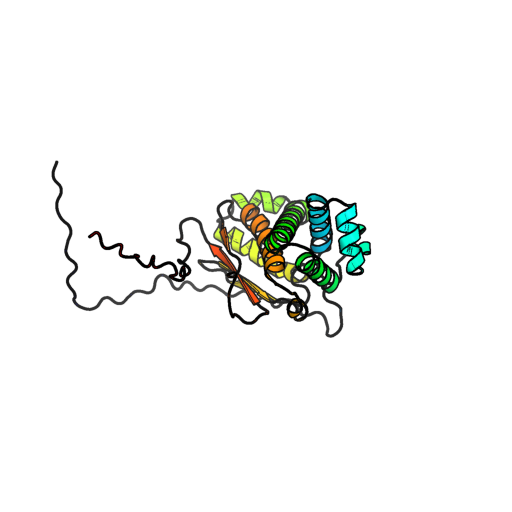OM 1483 C CA . LEU A 1 190 ? 7.322 -0.673 0.093 1.00 92.50 190 LEU A CA 1
ATOM 1484 C C . LEU A 1 190 ? 6.536 -0.017 1.235 1.00 92.50 190 LEU A C 1
ATOM 1486 O O . LEU A 1 190 ? 5.339 -0.247 1.388 1.00 92.50 190 LEU A O 1
ATOM 1490 N N . ILE A 1 191 ? 7.200 0.833 2.016 1.00 90.75 191 ILE A N 1
ATOM 1491 C CA . ILE A 1 191 ? 6.568 1.616 3.079 1.00 90.75 191 ILE A CA 1
ATOM 1492 C C . ILE A 1 191 ? 5.484 2.518 2.484 1.00 90.75 191 ILE A C 1
ATOM 1494 O O . ILE A 1 191 ? 4.369 2.548 2.998 1.00 90.75 191 ILE A O 1
ATOM 1498 N N . ALA A 1 192 ? 5.770 3.206 1.375 1.00 92.75 192 ALA A N 1
ATOM 1499 C CA . ALA A 1 192 ? 4.804 4.070 0.704 1.00 92.75 192 ALA A CA 1
ATOM 1500 C C . ALA A 1 192 ? 3.555 3.302 0.235 1.00 92.75 192 ALA A C 1
ATOM 1502 O O . ALA A 1 192 ? 2.443 3.809 0.386 1.00 92.75 192 ALA A O 1
ATOM 1503 N N . TYR A 1 193 ? 3.716 2.065 -0.244 1.00 95.56 193 TYR A N 1
ATOM 1504 C CA . TYR A 1 193 ? 2.598 1.179 -0.573 1.00 95.56 193 TYR A CA 1
ATOM 1505 C C . TYR A 1 193 ? 1.694 0.897 0.634 1.00 95.56 193 TYR A C 1
ATOM 1507 O O . TYR A 1 193 ? 0.470 1.058 0.551 1.00 95.56 193 TYR A O 1
ATOM 1515 N N . TYR A 1 194 ? 2.268 0.527 1.781 1.00 93.94 194 TYR A N 1
ATOM 1516 C CA . TYR A 1 194 ? 1.475 0.283 2.990 1.00 93.94 194 TYR A CA 1
ATOM 1517 C C . TYR A 1 194 ? 0.815 1.561 3.508 1.00 93.94 194 TYR A C 1
ATOM 1519 O O . TYR A 1 194 ? -0.381 1.545 3.808 1.00 93.94 194 TYR A O 1
ATOM 1527 N N . THR A 1 195 ? 1.547 2.677 3.538 1.00 92.38 195 THR A N 1
ATOM 1528 C CA . THR A 1 195 ? 1.009 3.986 3.929 1.00 92.38 195 THR A CA 1
ATOM 1529 C C . THR A 1 195 ? -0.192 4.356 3.060 1.00 92.38 195 THR A C 1
ATOM 1531 O O . THR A 1 195 ? -1.260 4.641 3.594 1.00 92.38 195 THR A O 1
ATOM 1534 N N . GLY A 1 196 ? -0.072 4.278 1.730 1.00 94.31 196 GLY A N 1
ATOM 1535 C CA . GLY A 1 196 ? -1.174 4.582 0.811 1.00 94.31 196 GLY A CA 1
ATOM 1536 C C . GLY A 1 196 ? -2.389 3.674 1.005 1.00 94.31 196 GLY A C 1
ATOM 1537 O O . GLY A 1 196 ? -3.524 4.152 1.012 1.00 94.31 196 GLY A O 1
ATOM 1538 N N . SER A 1 197 ? -2.155 2.377 1.224 1.00 95.06 197 SER A N 1
ATOM 1539 C CA . SER A 1 197 ? -3.217 1.388 1.448 1.00 95.06 197 SER A CA 1
ATOM 1540 C C . SER A 1 197 ? -4.021 1.680 2.712 1.00 95.06 197 SER A C 1
ATOM 1542 O O . SER A 1 197 ? -5.255 1.712 2.682 1.00 95.06 197 SER A O 1
ATOM 1544 N N . PHE A 1 198 ? -3.332 1.908 3.833 1.00 94.25 198 PHE A N 1
ATOM 1545 C CA . PHE A 1 198 ? -3.991 2.160 5.110 1.00 94.25 198 PHE A CA 1
ATOM 1546 C C . PHE A 1 198 ? -4.598 3.559 5.190 1.00 94.25 198 PHE A C 1
ATOM 1548 O O . PHE A 1 198 ? -5.676 3.701 5.766 1.00 94.25 198 PHE A O 1
ATOM 1555 N N . GLU A 1 199 ? -3.960 4.575 4.597 1.00 93.19 199 GLU A N 1
ATOM 1556 C CA . GLU A 1 199 ? -4.461 5.955 4.576 1.00 93.19 199 GLU A CA 1
ATOM 1557 C C . GLU A 1 199 ? -5.867 6.021 3.963 1.00 93.19 199 GLU A C 1
ATOM 1559 O O . GLU A 1 199 ? -6.763 6.616 4.563 1.00 93.19 199 GLU A O 1
ATOM 1564 N N . VAL A 1 200 ? -6.093 5.353 2.824 1.00 93.88 200 VAL A N 1
ATOM 1565 C CA . VAL A 1 200 ? -7.414 5.305 2.168 1.00 93.88 200 VAL A CA 1
ATOM 1566 C C . VAL A 1 200 ? -8.481 4.737 3.102 1.00 93.88 200 VAL A C 1
ATOM 1568 O O . VAL A 1 200 ? -9.552 5.324 3.264 1.00 93.88 200 VAL A O 1
ATOM 1571 N N . LEU A 1 201 ? -8.186 3.611 3.752 1.00 92.50 201 LEU A N 1
ATOM 1572 C CA . LEU A 1 201 ? -9.134 2.938 4.636 1.00 92.50 201 LEU A CA 1
ATOM 1573 C C . LEU A 1 201 ? -9.404 3.754 5.904 1.00 92.50 201 LEU A C 1
ATOM 1575 O O . LEU A 1 201 ? -10.557 3.891 6.308 1.00 92.50 201 LEU A O 1
ATOM 1579 N N . LEU A 1 202 ? -8.362 4.323 6.514 1.00 91.56 202 LEU A N 1
ATOM 1580 C CA . LEU A 1 202 ? -8.482 5.169 7.701 1.00 91.56 202 LEU A CA 1
ATOM 1581 C C . LEU A 1 202 ? -9.305 6.423 7.406 1.00 91.56 202 LEU A C 1
ATOM 1583 O O . LEU A 1 202 ? -10.216 6.738 8.171 1.00 91.56 202 LEU A O 1
ATOM 1587 N N . ARG A 1 203 ? -9.051 7.102 6.284 1.00 91.12 203 ARG A N 1
ATOM 1588 C CA . ARG A 1 203 ? -9.818 8.296 5.916 1.00 91.12 203 ARG A CA 1
ATOM 1589 C C . ARG A 1 203 ? -11.278 7.989 5.629 1.00 91.12 203 ARG A C 1
ATOM 1591 O O . ARG A 1 203 ? -12.160 8.657 6.158 1.00 91.12 203 ARG A O 1
ATOM 1598 N N . ALA A 1 204 ? -11.540 6.940 4.855 1.00 89.50 204 ALA A N 1
ATOM 1599 C CA . ALA A 1 204 ? -12.902 6.567 4.493 1.00 89.50 204 ALA A CA 1
ATOM 1600 C C . ALA A 1 204 ? -13.727 6.062 5.689 1.00 89.50 204 ALA A C 1
ATOM 1602 O O . ALA A 1 204 ? -14.934 6.291 5.749 1.00 89.50 204 ALA A O 1
ATOM 1603 N N . MET A 1 205 ? -13.095 5.354 6.630 1.00 88.25 205 MET A N 1
ATOM 1604 C CA . MET A 1 205 ? -13.803 4.634 7.693 1.00 88.25 205 MET A CA 1
ATOM 1605 C C . MET A 1 205 ? -13.655 5.253 9.079 1.00 88.25 205 MET A C 1
ATOM 1607 O O . MET A 1 205 ? -14.346 4.797 9.987 1.00 88.25 205 MET A O 1
ATOM 1611 N N . VAL A 1 206 ? -12.776 6.238 9.285 1.00 87.88 206 VAL A N 1
ATOM 1612 C CA . VAL A 1 206 ? -12.548 6.869 10.597 1.00 87.88 206 VAL A CA 1
ATOM 1613 C C . VAL A 1 206 ? -12.765 8.369 10.539 1.00 87.88 206 VAL A C 1
ATOM 1615 O O . VAL A 1 206 ? -13.570 8.870 11.326 1.00 87.88 206 VAL A O 1
ATOM 1618 N N . ASP A 1 207 ? -12.025 9.077 9.693 1.00 83.94 207 ASP A N 1
ATOM 1619 C CA . ASP A 1 207 ? -12.020 10.540 9.634 1.00 83.94 207 ASP A CA 1
ATOM 1620 C C . ASP A 1 207 ? -11.264 11.014 8.386 1.00 83.94 207 ASP A C 1
ATOM 1622 O O . ASP A 1 207 ? -10.095 10.658 8.225 1.00 83.94 207 ASP A O 1
ATOM 1626 N N . SER A 1 208 ? -11.905 11.804 7.523 1.00 84.75 208 SER A N 1
ATOM 1627 C CA . SER A 1 208 ? -11.309 12.289 6.272 1.00 84.75 208 SER A CA 1
ATOM 1628 C C . SER A 1 208 ? -10.067 13.148 6.492 1.00 84.75 208 SER A C 1
ATOM 1630 O O . SER A 1 208 ? -9.171 13.120 5.649 1.00 84.75 208 SER A O 1
ATOM 1632 N N . ASP A 1 209 ? -9.981 13.833 7.634 1.00 80.81 209 ASP A N 1
ATOM 1633 C CA . ASP A 1 209 ? -8.890 14.756 7.963 1.00 80.81 209 ASP A CA 1
ATOM 1634 C C . ASP A 1 209 ? -7.758 14.072 8.746 1.00 80.81 209 ASP A C 1
ATOM 1636 O O . ASP A 1 209 ? -6.828 14.710 9.238 1.00 80.81 209 ASP A O 1
ATOM 1640 N N . LEU A 1 210 ? -7.809 12.742 8.868 1.00 84.81 210 LEU A N 1
ATOM 1641 C CA . LEU A 1 210 ? -6.748 11.961 9.487 1.00 84.81 210 LEU A CA 1
ATOM 1642 C C . LEU A 1 210 ? -5.465 12.008 8.649 1.00 84.81 210 LEU A C 1
ATOM 1644 O O . LEU A 1 210 ? -5.463 11.767 7.434 1.00 84.81 210 LEU A O 1
ATOM 1648 N N . THR A 1 211 ? -4.356 12.218 9.354 1.00 81.19 211 THR A N 1
ATOM 1649 C CA . THR A 1 211 ? -3.003 12.093 8.812 1.00 81.19 211 THR A CA 1
ATOM 1650 C C . THR A 1 211 ? -2.392 10.773 9.256 1.00 81.19 211 THR A C 1
ATOM 1652 O O . THR A 1 211 ? -2.374 10.455 10.450 1.00 81.19 211 THR A O 1
ATOM 1655 N N . LEU A 1 212 ? -1.905 10.008 8.279 1.00 84.94 212 LEU A N 1
ATOM 1656 C CA . LEU A 1 212 ? -1.092 8.821 8.495 1.00 84.94 212 LEU A CA 1
ATOM 1657 C C . LEU A 1 212 ? 0.346 9.150 8.105 1.00 84.94 212 LEU A C 1
ATOM 1659 O O . LEU A 1 212 ? 0.637 9.372 6.932 1.00 84.94 212 LEU A O 1
ATOM 1663 N N . GLU A 1 213 ? 1.237 9.170 9.085 1.00 81.25 213 GLU A N 1
ATOM 1664 C CA . GLU A 1 213 ? 2.666 9.344 8.838 1.00 81.25 213 GLU A CA 1
ATOM 1665 C C . GLU A 1 213 ? 3.339 7.981 8.767 1.00 81.25 213 GLU A C 1
ATOM 1667 O O . GLU A 1 213 ? 3.138 7.150 9.653 1.00 81.25 213 GLU A O 1
ATOM 1672 N N . GLY A 1 214 ? 4.124 7.755 7.712 1.00 71.44 214 GLY A N 1
ATOM 1673 C CA . GLY A 1 214 ? 5.066 6.640 7.656 1.00 71.44 214 GLY A CA 1
ATOM 1674 C C . GLY A 1 214 ? 6.285 6.883 8.556 1.00 71.44 214 GLY A C 1
ATOM 1675 O O . GLY A 1 214 ? 6.462 7.999 9.050 1.00 71.44 214 GLY A O 1
ATOM 1676 N N . PRO A 1 215 ? 7.146 5.871 8.756 1.00 70.94 215 PRO A N 1
ATOM 1677 C CA . PRO A 1 215 ? 8.424 6.067 9.436 1.00 70.94 215 PRO A CA 1
ATOM 1678 C C . PRO A 1 215 ? 9.237 7.169 8.731 1.00 70.94 215 PRO A C 1
ATOM 1680 O O . PRO A 1 215 ? 9.121 7.321 7.507 1.00 70.94 215 PRO A O 1
ATOM 1683 N N . PRO A 1 216 ? 10.078 7.922 9.460 1.00 62.09 216 PRO A N 1
ATOM 1684 C CA . PRO A 1 216 ? 10.966 8.883 8.829 1.00 62.09 216 PRO A CA 1
ATOM 1685 C C . PRO A 1 216 ? 11.872 8.181 7.809 1.00 62.09 216 PRO A C 1
ATOM 1687 O O . PRO A 1 216 ? 12.326 7.054 8.006 1.00 62.09 216 PRO A O 1
ATOM 1690 N N . GLU A 1 217 ? 12.141 8.874 6.701 1.00 55.81 217 GLU A N 1
ATOM 1691 C CA . GLU A 1 217 ? 12.920 8.372 5.556 1.00 55.81 217 GLU A CA 1
ATOM 1692 C C . GLU A 1 217 ? 14.367 8.002 5.927 1.00 55.81 217 GLU A C 1
ATOM 1694 O O . GLU A 1 217 ? 15.045 7.236 5.241 1.00 55.81 217 GLU A O 1
ATOM 1699 N N . ARG A 1 218 ? 14.811 8.495 7.084 1.00 57.09 218 ARG A N 1
ATOM 1700 C CA . ARG A 1 218 ? 15.958 8.000 7.827 1.00 57.09 218 ARG A CA 1
ATOM 1701 C C . ARG A 1 218 ? 15.492 7.623 9.219 1.00 57.09 218 ARG A C 1
ATOM 1703 O O . ARG A 1 218 ? 15.286 8.506 10.043 1.00 57.09 218 ARG A O 1
ATOM 1710 N N . ASP A 1 219 ? 15.426 6.334 9.505 1.00 40.16 219 ASP A N 1
ATOM 1711 C CA . ASP A 1 219 ? 15.667 5.914 10.874 1.00 40.16 219 ASP A CA 1
ATOM 1712 C C . ASP A 1 219 ? 16.535 4.671 10.916 1.00 40.16 219 ASP A C 1
ATOM 1714 O O . ASP A 1 219 ? 16.262 3.665 10.260 1.00 40.16 219 ASP A O 1
ATOM 1718 N N . GLY A 1 220 ? 17.575 4.751 11.742 1.00 44.03 220 GLY A N 1
ATOM 1719 C CA . GLY A 1 220 ? 18.420 3.631 12.147 1.00 44.03 220 GLY A CA 1
ATOM 1720 C C . GLY A 1 220 ? 17.707 2.681 13.115 1.00 44.03 220 GLY A C 1
ATOM 1721 O O . GLY A 1 220 ? 18.356 2.088 13.974 1.00 44.03 220 GLY A O 1
ATOM 1722 N N . GLY A 1 221 ? 16.379 2.560 13.010 1.00 43.91 221 GLY A N 1
ATOM 1723 C CA . GLY A 1 221 ? 15.615 1.510 13.671 1.00 43.91 221 GLY A CA 1
ATOM 1724 C C . GLY A 1 221 ? 16.007 0.135 13.122 1.00 43.91 221 GLY A C 1
ATOM 1725 O O . GLY A 1 221 ? 16.612 0.044 12.047 1.00 43.91 221 GLY A O 1
ATOM 1726 N N . PRO A 1 222 ? 15.694 -0.960 13.840 1.00 48.53 222 PRO A N 1
ATOM 1727 C CA . PRO A 1 222 ? 15.962 -2.286 13.315 1.00 48.53 222 PRO A CA 1
ATOM 1728 C C . PRO A 1 222 ? 15.286 -2.402 11.939 1.00 48.53 222 PRO A C 1
ATOM 1730 O O . PRO A 1 222 ? 14.115 -2.036 11.815 1.00 48.53 222 PRO A O 1
ATOM 1733 N N . PRO A 1 223 ? 16.001 -2.893 10.912 1.00 53.47 223 PRO A N 1
ATOM 1734 C CA . PRO A 1 223 ? 15.634 -2.789 9.494 1.00 53.47 223 PRO A CA 1
ATOM 1735 C C . PRO A 1 223 ? 14.275 -3.413 9.113 1.00 53.47 223 PRO A C 1
ATOM 1737 O O . PRO A 1 223 ? 13.857 -3.389 7.963 1.00 53.47 223 PRO A O 1
ATOM 1740 N N . GLU A 1 224 ? 13.589 -4.017 10.061 1.00 62.34 224 GLU A N 1
ATOM 1741 C CA . GLU A 1 224 ? 12.530 -4.987 9.850 1.00 62.34 224 GLU A CA 1
ATOM 1742 C C . GLU 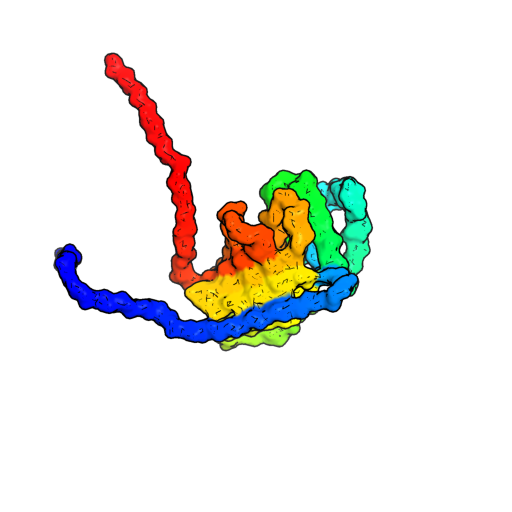A 1 224 ? 11.177 -4.420 10.239 1.00 62.34 224 GLU A C 1
ATOM 1744 O O . GLU A 1 224 ? 10.165 -4.957 9.820 1.00 62.34 224 GLU A O 1
ATOM 1749 N N . ARG A 1 225 ? 11.146 -3.330 11.011 1.00 70.50 225 ARG A N 1
ATOM 1750 C CA . ARG A 1 225 ? 9.929 -2.790 11.604 1.00 70.50 225 ARG A CA 1
ATOM 1751 C C . ARG A 1 225 ? 9.761 -1.335 11.212 1.00 70.50 225 ARG A C 1
ATOM 1753 O O . ARG A 1 225 ? 10.656 -0.528 11.444 1.00 70.50 225 ARG A O 1
ATOM 1760 N N . PHE A 1 226 ? 8.588 -0.988 10.699 1.00 74.44 226 PHE A N 1
ATOM 1761 C CA . PHE A 1 226 ? 8.193 0.407 10.571 1.00 74.44 226 PHE A CA 1
ATOM 1762 C C . PHE A 1 226 ? 6.900 0.702 11.317 1.00 74.44 226 PHE A C 1
ATOM 1764 O O . PHE A 1 226 ? 5.973 -0.109 11.363 1.00 74.44 226 PHE A O 1
ATOM 1771 N N . GLU A 1 227 ? 6.873 1.882 11.926 1.00 81.69 227 GLU A N 1
ATOM 1772 C CA . GLU A 1 227 ? 5.738 2.416 12.659 1.00 81.69 227 GLU A CA 1
ATOM 1773 C C . GLU A 1 227 ? 5.049 3.476 11.803 1.00 81.69 227 GLU A C 1
ATOM 1775 O O . GLU A 1 227 ? 5.700 4.354 11.243 1.00 81.69 227 GLU A O 1
ATOM 1780 N N . MET A 1 228 ? 3.729 3.379 11.706 1.00 82.56 228 MET A N 1
ATOM 1781 C CA . MET A 1 228 ? 2.876 4.410 11.143 1.00 82.56 228 MET A CA 1
ATOM 1782 C C . MET A 1 228 ? 2.064 5.052 12.263 1.00 82.56 228 MET A C 1
ATOM 1784 O O . MET A 1 228 ? 1.410 4.349 13.043 1.00 82.56 228 MET A O 1
ATOM 1788 N N . THR A 1 229 ? 2.090 6.381 12.332 1.00 80.81 229 THR A N 1
ATOM 1789 C CA . THR A 1 229 ? 1.416 7.141 13.391 1.00 80.81 229 THR A CA 1
ATOM 1790 C C . THR A 1 229 ? 0.152 7.800 12.859 1.00 80.81 229 THR A C 1
ATOM 1792 O O . THR A 1 229 ? 0.148 8.420 11.797 1.00 80.81 229 THR A O 1
ATOM 1795 N N . ILE A 1 230 ? -0.932 7.645 13.614 1.00 81.19 230 ILE A N 1
ATOM 1796 C CA . ILE A 1 230 ? -2.257 8.172 13.314 1.00 81.19 230 ILE A CA 1
ATOM 1797 C C . ILE A 1 230 ? -2.526 9.346 14.251 1.00 81.19 230 ILE A C 1
ATOM 1799 O O . ILE A 1 230 ? -2.735 9.158 15.457 1.00 81.19 230 ILE A O 1
ATOM 1803 N N . TYR A 1 231 ? -2.567 10.550 13.687 1.00 73.25 231 TYR A N 1
ATOM 1804 C CA . TYR A 1 231 ? -2.840 11.761 14.453 1.00 73.25 231 TYR A CA 1
ATOM 1805 C C . TYR A 1 231 ? -4.322 12.124 14.407 1.00 73.25 231 TYR A C 1
ATOM 1807 O O . TYR A 1 231 ? -4.940 12.128 13.335 1.00 73.25 231 TYR A O 1
ATOM 1815 N N . PRO A 1 232 ? -4.931 12.442 15.560 1.00 65.69 232 PRO A N 1
ATOM 1816 C CA . PRO A 1 232 ? -6.225 13.083 15.559 1.00 65.69 232 PRO A CA 1
ATOM 1817 C C . PRO A 1 232 ? -6.128 14.544 15.101 1.00 65.69 232 PRO A C 1
ATOM 1819 O O . PRO A 1 232 ? -5.138 15.212 15.389 1.00 65.69 232 PRO A O 1
ATOM 1822 N N . GLU A 1 233 ? -7.171 15.042 14.427 1.00 61.94 233 GLU A N 1
ATOM 1823 C CA . GLU A 1 233 ? -7.330 16.468 14.118 1.00 61.94 233 GLU A CA 1
ATOM 1824 C C . GLU A 1 233 ? -7.021 17.355 15.343 1.00 61.94 233 GLU A C 1
ATOM 1826 O O . GLU A 1 233 ? -7.459 17.067 16.461 1.00 61.94 233 GLU A O 1
ATOM 1831 N N . GLY A 1 234 ? -6.240 18.418 15.131 1.00 53.03 234 GLY A N 1
ATOM 1832 C CA . GLY A 1 234 ? -5.946 19.439 16.141 1.00 53.03 234 GLY A CA 1
ATOM 1833 C C . GLY A 1 234 ? -4.827 19.114 17.137 1.00 53.03 234 GLY A C 1
ATOM 1834 O O . GLY A 1 234 ? -4.462 19.991 17.920 1.00 53.03 234 GLY A O 1
ATOM 1835 N N . LEU A 1 235 ? -4.244 17.909 17.122 1.00 53.12 235 LEU A N 1
ATOM 1836 C CA . LEU A 1 235 ? -3.012 17.647 17.873 1.00 53.12 235 LEU A CA 1
ATOM 1837 C C . LEU A 1 235 ? -1.801 18.073 17.031 1.00 53.12 235 LEU A C 1
ATOM 1839 O O . LEU A 1 235 ? -1.682 17.622 15.890 1.00 53.12 235 LEU A O 1
ATOM 1843 N N . PRO A 1 236 ? -0.900 18.929 17.557 1.00 47.28 236 PRO A N 1
ATOM 1844 C CA . PRO A 1 236 ? 0.325 19.255 16.850 1.00 47.28 236 PRO A CA 1
ATOM 1845 C C . PRO A 1 236 ? 1.101 17.962 16.610 1.00 47.28 236 PRO A C 1
ATOM 1847 O O . PRO A 1 236 ? 1.341 17.190 17.544 1.00 47.28 236 PRO A O 1
ATOM 1850 N N . GLN A 1 237 ? 1.485 17.735 15.353 1.00 53.53 237 GLN A N 1
ATOM 1851 C CA . GLN A 1 237 ? 2.517 16.761 15.024 1.00 53.53 237 GLN A CA 1
ATOM 1852 C C . GLN A 1 237 ? 3.709 17.066 15.941 1.00 53.53 237 GLN A C 1
ATOM 1854 O O . GLN A 1 237 ? 4.091 18.240 16.042 1.00 53.53 237 GLN A O 1
ATOM 1859 N N . PRO A 1 238 ? 4.270 16.085 16.672 1.00 45.25 238 PRO A N 1
ATOM 1860 C CA . PRO A 1 238 ? 5.514 16.319 17.375 1.00 45.25 238 PRO A CA 1
ATOM 1861 C C . PRO A 1 238 ? 6.488 16.806 16.313 1.00 45.25 238 PRO A C 1
ATOM 1863 O O . PRO A 1 238 ? 6.705 16.118 15.319 1.00 45.25 238 PRO A O 1
ATOM 1866 N N . CYS A 1 239 ? 6.985 18.032 16.474 1.00 39.66 239 CYS A N 1
ATOM 1867 C CA . CYS A 1 239 ? 7.967 18.610 15.577 1.00 39.66 239 CYS A CA 1
ATOM 1868 C C . CYS A 1 239 ? 9.175 17.670 15.561 1.00 39.66 239 CYS A C 1
ATOM 1870 O O . CYS A 1 239 ? 10.043 17.763 16.431 1.00 39.66 239 CYS A O 1
ATOM 1872 N N . PHE A 1 240 ? 9.213 16.733 14.616 1.00 40.69 240 PHE A N 1
ATOM 1873 C CA . PHE A 1 240 ? 10.392 15.928 14.390 1.00 40.69 240 PHE A CA 1
ATOM 1874 C C . PHE A 1 240 ? 11.465 16.900 13.922 1.00 40.69 240 PHE A C 1
ATOM 1876 O O . PHE A 1 240 ? 11.294 17.645 12.958 1.00 40.69 240 PHE A O 1
ATOM 1883 N N . PHE A 1 241 ? 12.507 16.967 14.739 1.00 36.94 241 PHE A N 1
ATOM 1884 C CA . PHE A 1 241 ? 13.645 17.861 14.655 1.00 36.94 241 PHE A CA 1
ATOM 1885 C C . PHE A 1 241 ? 14.094 18.030 13.191 1.00 36.94 241 PHE A C 1
ATOM 1887 O O . PHE A 1 241 ? 14.723 17.143 12.622 1.00 36.94 241 PHE A O 1
ATOM 1894 N N . GLN A 1 242 ? 13.781 19.176 12.574 1.00 34.41 242 GLN A N 1
ATOM 1895 C CA . GLN A 1 242 ? 14.505 19.633 11.391 1.00 34.41 242 GLN A CA 1
ATOM 1896 C C . GLN A 1 242 ? 15.958 19.817 11.831 1.00 34.41 242 GLN A C 1
ATOM 1898 O O . GLN A 1 242 ? 16.279 20.753 12.572 1.00 34.41 242 GLN A O 1
ATOM 1903 N N . GLU A 1 243 ? 16.835 18.897 11.436 1.00 36.88 243 GLU A N 1
ATOM 1904 C CA . GLU A 1 243 ? 18.267 19.057 11.642 1.00 36.88 243 GLU A CA 1
ATOM 1905 C C . GLU A 1 243 ? 18.712 20.399 11.048 1.00 36.88 243 GLU A C 1
ATOM 1907 O O . GLU A 1 243 ? 18.493 20.717 9.877 1.00 36.88 243 GLU A O 1
ATOM 1912 N N . ARG A 1 244 ? 19.309 21.228 11.906 1.00 37.84 244 ARG A N 1
ATOM 1913 C CA . ARG A 1 244 ? 19.897 22.519 11.548 1.00 37.84 244 ARG A CA 1
ATOM 1914 C C . ARG A 1 244 ? 20.920 22.316 10.434 1.00 37.84 244 ARG A C 1
ATOM 1916 O O . ARG A 1 244 ? 21.866 21.558 10.624 1.00 37.84 244 ARG A O 1
ATOM 1923 N N . GLY A 1 245 ? 20.821 23.080 9.345 1.00 32.91 245 GLY A N 1
ATOM 1924 C CA . GLY A 1 245 ? 21.798 22.915 8.271 1.00 32.91 245 GLY A CA 1
ATOM 1925 C C . GLY A 1 245 ? 21.834 23.947 7.151 1.00 32.91 245 GLY A C 1
ATOM 1926 O O . GLY A 1 245 ? 22.107 23.560 6.026 1.00 32.91 245 GLY A O 1
ATOM 1927 N N . PHE A 1 246 ? 21.633 25.244 7.407 1.00 30.73 246 PHE A N 1
ATOM 1928 C CA . PHE A 1 246 ? 22.233 26.254 6.519 1.00 30.73 246 PHE A CA 1
ATOM 1929 C C . PHE A 1 246 ? 22.595 27.529 7.285 1.00 30.73 246 PHE A C 1
ATOM 1931 O O . PHE A 1 246 ? 21.835 28.495 7.348 1.00 30.73 246 PHE A O 1
ATOM 1938 N N . ARG A 1 247 ? 23.791 27.547 7.891 1.00 33.56 247 ARG A N 1
ATOM 1939 C CA . ARG A 1 247 ? 24.453 28.823 8.181 1.00 33.56 247 ARG A CA 1
ATOM 1940 C C . ARG A 1 247 ? 24.908 29.379 6.837 1.00 33.56 247 ARG A C 1
ATOM 1942 O O . ARG A 1 247 ? 25.843 28.848 6.249 1.00 33.56 247 ARG A O 1
ATOM 1949 N N . ARG A 1 248 ? 24.275 30.456 6.368 1.00 32.62 248 ARG A N 1
ATOM 1950 C CA . ARG A 1 248 ? 24.923 31.356 5.410 1.00 32.62 248 ARG A CA 1
ATOM 1951 C C . ARG A 1 248 ? 26.178 31.892 6.094 1.00 32.62 248 ARG A C 1
ATOM 1953 O O . ARG A 1 248 ? 26.086 32.725 6.991 1.00 32.62 248 ARG A O 1
ATOM 1960 N N . THR A 1 249 ? 27.338 31.380 5.706 1.00 37.19 249 THR A N 1
ATOM 1961 C CA . THR A 1 249 ? 28.603 32.083 5.894 1.00 37.19 249 THR A CA 1
ATOM 1962 C C . THR A 1 249 ? 28.479 33.406 5.149 1.00 37.19 249 THR A C 1
ATOM 1964 O O . THR A 1 249 ? 28.387 33.422 3.921 1.00 37.19 249 THR A O 1
ATOM 1967 N N . GLY A 1 250 ? 28.374 34.502 5.901 1.00 31.61 250 GLY A N 1
ATOM 1968 C CA . GLY A 1 250 ? 28.537 35.841 5.360 1.00 31.61 250 GLY A CA 1
ATOM 1969 C C . GLY A 1 250 ? 29.945 35.943 4.795 1.00 31.61 250 GLY A C 1
ATOM 1970 O O . GLY A 1 250 ? 30.919 35.720 5.509 1.00 31.61 250 GLY A O 1
ATOM 1971 N N . VAL A 1 251 ? 30.033 36.197 3.496 1.00 39.47 251 VAL A N 1
ATOM 1972 C CA . VAL A 1 251 ? 31.271 36.620 2.860 1.00 39.47 251 VAL A CA 1
ATOM 1973 C C . VAL A 1 251 ? 31.329 38.127 3.068 1.00 39.47 251 VAL A C 1
ATOM 1975 O O . VAL A 1 251 ? 30.540 38.860 2.474 1.00 39.47 251 VAL A O 1
ATOM 1978 N N . ASP A 1 252 ? 32.226 38.570 3.946 1.00 38.00 252 ASP A N 1
ATOM 1979 C CA . ASP A 1 252 ? 32.650 39.965 4.014 1.00 38.00 252 ASP A CA 1
ATOM 1980 C C . ASP A 1 252 ? 33.202 40.369 2.642 1.00 38.00 252 ASP A C 1
ATOM 1982 O O . ASP A 1 252 ? 34.104 39.728 2.097 1.00 38.00 252 ASP A O 1
ATOM 1986 N N . HIS A 1 253 ? 32.651 41.427 2.057 1.00 39.03 253 HIS A N 1
ATOM 1987 C CA . HIS A 1 253 ? 33.339 42.210 1.038 1.00 39.03 253 HIS A CA 1
ATOM 1988 C C . HIS A 1 253 ? 33.667 43.550 1.674 1.00 39.03 253 HIS A C 1
ATOM 1990 O O . HIS A 1 253 ? 32.801 44.411 1.829 1.00 39.03 253 HIS A O 1
ATOM 1996 N N . GLY A 1 254 ? 34.930 43.681 2.081 1.00 35.47 254 GLY A N 1
ATOM 1997 C CA . GLY A 1 254 ? 35.517 44.959 2.440 1.00 35.47 254 GLY A CA 1
ATOM 1998 C C . GLY A 1 254 ? 35.430 45.903 1.247 1.00 35.47 254 GLY A C 1
ATOM 1999 O O . GLY A 1 254 ? 35.907 45.585 0.158 1.00 35.47 254 GLY A O 1
ATOM 2000 N N . ALA A 1 255 ? 34.796 47.050 1.466 1.00 43.16 255 ALA A N 1
ATOM 2001 C CA . ALA A 1 255 ? 34.920 48.197 0.592 1.00 43.16 255 ALA A CA 1
ATOM 2002 C C . ALA A 1 255 ? 36.114 49.025 1.074 1.00 43.16 255 ALA A C 1
ATOM 2004 O O . ALA A 1 255 ? 36.167 49.450 2.230 1.00 43.16 255 ALA A O 1
ATOM 2005 N N . ASN A 1 256 ? 37.070 49.153 0.162 1.00 39.41 256 ASN A N 1
ATOM 2006 C CA . ASN A 1 256 ? 38.075 50.203 0.105 1.00 39.41 256 ASN A CA 1
ATOM 2007 C C . ASN A 1 256 ? 37.389 51.541 -0.212 1.00 39.41 256 ASN A C 1
ATOM 2009 O O . ASN A 1 256 ? 36.404 51.498 -0.988 1.00 39.41 256 ASN A O 1
#

Secondary structure (DSSP, 8-state):
-----PPPPPP--------S-------B-------STTSPPEE-HHHHHHHHHHHHHHH-HHHHHHHHHHTT-GGGGG--SSSPEEHHHHHHHHHHHHHHS-HHHHHHHHHHHHHHHHHHHHHHHS-HHHHHHGGGS-HHHHHHHHHHHHHHTGGGTSTTSEEEEE-SSSEEEEEEPPGGGGGSS-SHHHHHHHHHHHHHHHHHHT-TT-EEEPPPS---S-TTEEEEEEE-TTSPPP------------------

Radius of gyration: 23.3 Å; chains: 1; bounding box: 62×76×68 Å

Foldseek 3Di:
DDDDDDDDDDDDDDDPPPPPDDDDFPWDFQFDPQPDVPDFWWAQLLLLLLLLVLCCVVPNDVRSCVLCVVLVRNVSPPRDRDDTDGPVSSLSSLQSLCVPDDNVVSQVSLLRSLLVLLVCCVPPPDDVVLLVCLVVDALLVLVVVVLVVCSVCVSHHLTSWGWTWTRDQWTKIKIFHDPSNVVRPACSSVQSSNQSNVLNNCCSRRNVPKDWDKAPSDDPDDPGMIMIIIHDPPDDDPPPDPPDDDDPPDDDDDDD

Sequence (256 aa):
MRWRPAHRCGPGSGSREEPCGRRDGRFGIVTVPTTEKGAPARIGPNAVIRTVQELEGILGRTDTERMLRRFGLEHLLDVEPDGMRPEEEFLRLVKAVTESLPPETARAVLLSAGRSTGSYVLENRIPGVFRKLAPVLPRTVRLRLLLSAFQRHAWTFAGSGRFEVEVGTPARMRLELAPEARELPSRIPLIAYYTGSFEVLLRAMVDSDLTLEGPPERDGGPPERFEMTIYPEGLPQPCFFQERGFRRTGVDHGAN

pLDDT: mean 75.08, std 23.04, range [24.67, 98.25]